Protein AF-0000000084681729 (afdb_homodimer)

Nearest PDB structures (foldseek):
  6ox7-assembly1_C  TM=4.481E-01  e=5.017E+00  Homo sapiens
  6ox7-assembly1_C  TM=4.481E-01  e=5.816E+00  Homo sapiens

Radius of gyration: 36.48 Å; Cα contacts (8 Å, |Δi|>4): 256; chains: 2; bounding box: 105×82×133 Å

pLDDT: mean 80.28, std 28.12, range [26.0, 98.88]

Sequence (266 aa):
MNARRGTRTLLAGFAAAAVLAGTTAAAAADTTPAPGPTGDGAKGLCKRVPKLDRRIGRALKRLDAGAGRRGSVARLQRRVDNAKQAGHTEIATFLKDRLDFRKSLVTNLKQRQKDLNDVRTWCRDNGAGKAAGMNARRGTRTLLAGFAAAAVLAGTTAAAAADTTPAPGPTGDGAKGLCKRVPKLDRRIGRALKRLDAGAGRRGSVARLQRRVDNAKQAGHTEIATFLKDRLDFRKSLVTNLKQRQKDLNDVRTWCRDNGAGKAAG

Foldseek 3Di:
DDPPPPPPPPPDDPPPPPPPPPPVPVCPVVPVPPDDDPDPCQLVLLVCLVVLLVVLVVLLCQQPDDLVGPNHLNVLVVVLVVCVVVVVVVSNVVSVVVSVVSVVVNVVSVVVNVVSVVSNVVCVVCVSPPPPD/DCPPPPDPPPPPPPPPPPPPPPPVPVCPVPPVPPDDDPDPCQLVLLVCLVVLLVVLVVLLCQQPDDLPGPNHLNVLVVVLVVCVVVVVVVSNVVSVVVSVVSVVVNVVSVVVNVVSVVSNVVCVVCVSPPPPD

Organism: Streptomyces collinus (strain DSM 40733 / Tue 365) (NCBI:txid1214242)

Structure (mmCIF, N/CA/C/O backbone):
data_AF-0000000084681729-model_v1
#
loop_
_entity.id
_entity.type
_entity.pdbx_description
1 polymer 'Secreted protein'
#
loop_
_atom_site.group_PDB
_atom_site.id
_atom_site.type_symbol
_atom_site.label_atom_id
_atom_site.label_alt_id
_atom_site.label_comp_id
_atom_site.label_asym_id
_atom_site.label_entity_id
_atom_site.label_seq_id
_atom_site.pdbx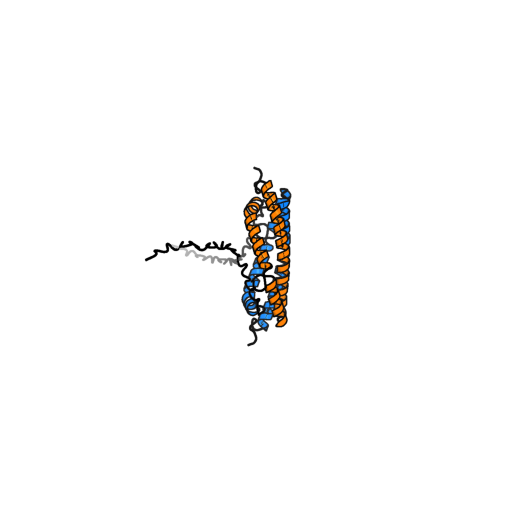_PDB_ins_code
_atom_site.Cartn_x
_atom_site.Cartn_y
_atom_site.Cartn_z
_atom_site.occupancy
_atom_site.B_iso_or_equiv
_atom_site.auth_seq_id
_atom_site.auth_comp_id
_atom_site.auth_asym_id
_atom_site.auth_atom_id
_atom_site.pdbx_PDB_model_num
ATOM 1 N N . MET A 1 1 ? 16.516 -51.75 86.812 1 26.86 1 MET A N 1
ATOM 2 C CA . MET A 1 1 ? 15.977 -51.5 85.5 1 26.86 1 MET A CA 1
ATOM 3 C C . MET A 1 1 ? 16.219 -50.031 85.062 1 26.86 1 MET A C 1
ATOM 5 O O . MET A 1 1 ? 15.664 -49.125 85.688 1 26.86 1 MET A O 1
ATOM 9 N N . ASN A 1 2 ? 17.484 -49.719 84.562 1 27.44 2 ASN A N 1
ATOM 10 C CA . ASN A 1 2 ? 18.266 -48.531 84.188 1 27.44 2 ASN A CA 1
ATOM 11 C C . ASN A 1 2 ? 17.625 -47.812 83 1 27.44 2 ASN A C 1
ATOM 13 O O . ASN A 1 2 ? 17.453 -48.406 81.938 1 27.44 2 ASN A O 1
ATOM 17 N N . ALA A 1 3 ? 16.656 -46.875 83.188 1 33.31 3 ALA A N 1
ATOM 18 C CA . ALA A 1 3 ? 15.945 -45.875 82.375 1 33.31 3 ALA A CA 1
ATOM 19 C C . ALA A 1 3 ? 16.922 -45 81.625 1 33.31 3 ALA A C 1
ATOM 21 O O . ALA A 1 3 ? 17.531 -44.094 82.188 1 33.31 3 ALA A O 1
ATOM 22 N N . ARG A 1 4 ? 17.797 -45.594 80.688 1 28.67 4 ARG A N 1
ATOM 23 C CA . ARG A 1 4 ? 18.75 -44.781 79.938 1 28.67 4 ARG A CA 1
ATOM 24 C C . ARG A 1 4 ? 18.031 -43.719 79.125 1 28.67 4 ARG A C 1
ATOM 26 O O . ARG A 1 4 ? 17.109 -44.031 78.375 1 28.67 4 ARG A O 1
ATOM 33 N N . ARG A 1 5 ? 17.797 -42.531 79.688 1 32.88 5 ARG A N 1
ATOM 34 C CA . ARG A 1 5 ? 17.281 -41.281 79.125 1 32.88 5 ARG A CA 1
ATOM 35 C C . ARG A 1 5 ? 17.984 -40.906 77.812 1 32.88 5 ARG A C 1
ATOM 37 O O . ARG A 1 5 ? 19.156 -40.531 77.812 1 32.88 5 ARG A O 1
ATOM 44 N N . GLY A 1 6 ? 18.047 -41.812 76.75 1 28.47 6 GLY A N 1
ATOM 45 C CA . GLY A 1 6 ? 18.812 -41.5 75.562 1 28.47 6 GLY A CA 1
ATOM 46 C C . GLY A 1 6 ? 18.438 -40.156 74.938 1 28.47 6 GLY A C 1
ATOM 47 O O . GLY A 1 6 ? 17.312 -39.688 75.062 1 28.47 6 GLY A O 1
ATOM 48 N N . THR A 1 7 ? 19.375 -39.125 74.938 1 36.72 7 THR A N 1
ATOM 49 C CA . THR A 1 7 ? 19.516 -37.781 74.375 1 36.72 7 THR A CA 1
ATOM 50 C C . THR A 1 7 ? 19.094 -37.781 72.938 1 36.72 7 THR A C 1
ATOM 52 O O . THR A 1 7 ? 19.688 -38.469 72.062 1 36.72 7 THR A O 1
ATOM 55 N N . ARG A 1 8 ? 17.719 -37.75 72.625 1 35.09 8 ARG A N 1
ATOM 56 C CA . ARG A 1 8 ? 17.109 -37.594 71.312 1 35.09 8 ARG A CA 1
ATOM 57 C C . ARG A 1 8 ? 17.688 -36.406 70.562 1 35.09 8 ARG A C 1
ATOM 59 O O . ARG A 1 8 ? 17.547 -35.25 71.062 1 35.09 8 ARG A O 1
ATOM 66 N N . THR A 1 9 ? 18.969 -36.438 70.125 1 33.59 9 THR A N 1
ATOM 67 C CA . THR A 1 9 ? 19.547 -35.406 69.25 1 33.59 9 THR A CA 1
ATOM 68 C C . THR A 1 9 ? 18.625 -35.094 68.062 1 33.59 9 THR A C 1
ATOM 70 O O . THR A 1 9 ? 18.25 -36 67.375 1 33.59 9 THR A O 1
ATOM 73 N N . LEU A 1 10 ? 17.656 -34.156 68.312 1 32.97 10 LEU A N 1
ATOM 74 C CA . LEU A 1 10 ? 16.781 -33.531 67.312 1 32.97 10 LEU A CA 1
ATOM 75 C C . LEU A 1 10 ? 17.578 -33.031 66.125 1 32.97 10 LEU A C 1
ATOM 77 O O . LEU A 1 10 ? 18.422 -32.156 66.25 1 32.97 10 LEU A O 1
ATOM 81 N N . LEU A 1 11 ? 17.953 -33.969 65.25 1 30.86 11 LEU A N 1
ATOM 82 C CA . LEU A 1 11 ? 18.656 -33.656 64 1 30.86 11 LEU A CA 1
ATOM 83 C C . LEU A 1 11 ? 17.781 -32.812 63.062 1 30.86 11 LEU A C 1
ATOM 85 O O . LEU A 1 11 ? 18.266 -32.281 62.062 1 30.86 11 LEU A O 1
ATOM 89 N N . ALA A 1 12 ? 16.578 -32.344 63.375 1 31.72 12 ALA A N 1
ATOM 90 C CA . ALA A 1 12 ? 15.758 -32.188 62.188 1 31.72 12 ALA A CA 1
ATOM 91 C C . ALA A 1 12 ? 16.469 -31.297 61.156 1 31.72 12 ALA A C 1
ATOM 93 O O . ALA A 1 12 ? 17.328 -30.484 61.5 1 31.72 12 ALA A O 1
ATOM 94 N N . GLY A 1 13 ? 16.156 -31.578 59.844 1 28.53 13 GLY A N 1
ATOM 95 C CA . GLY A 1 13 ? 16.359 -31.5 58.406 1 28.53 13 GLY A CA 1
ATOM 96 C C . GLY A 1 13 ? 16.172 -30.094 57.844 1 28.53 13 GLY A C 1
ATOM 97 O O . GLY A 1 13 ? 15.18 -29.438 58.156 1 28.53 13 GLY A O 1
ATOM 98 N N . PHE A 1 14 ? 17.312 -29.328 57.719 1 32.94 14 PHE A N 1
ATOM 99 C CA . PHE A 1 14 ? 17.406 -28.047 57.031 1 32.94 14 PHE A CA 1
ATOM 100 C C . PHE A 1 14 ? 16.656 -28.094 55.719 1 32.94 14 PHE A C 1
ATOM 102 O O . PHE A 1 14 ? 16.953 -28.938 54.844 1 32.94 14 PHE A O 1
ATOM 109 N N . ALA A 1 15 ? 15.297 -27.922 55.719 1 30.42 15 ALA A N 1
ATOM 110 C CA . ALA A 1 15 ? 14.5 -27.781 54.531 1 30.42 15 ALA A CA 1
ATOM 111 C C . ALA A 1 15 ? 15.078 -26.688 53.625 1 30.42 15 ALA A C 1
ATOM 113 O O . ALA A 1 15 ? 15.289 -25.562 54.031 1 30.42 15 ALA A O 1
ATOM 114 N N . ALA A 1 16 ? 16.125 -27.062 52.844 1 30.88 16 ALA A N 1
ATOM 115 C CA . ALA A 1 16 ? 16.609 -26.219 51.75 1 30.88 16 ALA A CA 1
ATOM 116 C C . ALA A 1 16 ? 15.453 -25.625 50.938 1 30.88 16 ALA A C 1
ATOM 118 O O . ALA A 1 16 ? 14.586 -26.344 50.469 1 30.88 16 ALA A O 1
ATOM 119 N N . ALA A 1 17 ? 14.875 -24.5 51.438 1 31.53 17 ALA A N 1
ATOM 120 C CA . ALA A 1 17 ? 13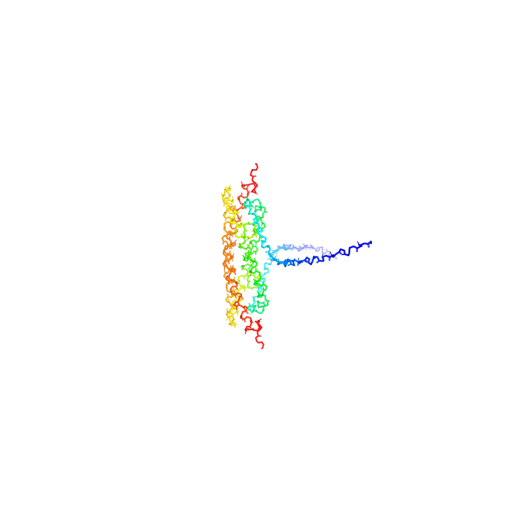.969 -23.703 50.594 1 31.53 17 ALA A CA 1
ATOM 121 C C . ALA A 1 17 ? 14.57 -23.469 49.219 1 31.53 17 ALA A C 1
ATOM 123 O O . ALA A 1 17 ? 15.641 -22.844 49.094 1 31.53 17 ALA A O 1
ATOM 124 N N . ALA A 1 18 ? 14.523 -24.531 48.344 1 30.64 18 ALA A N 1
ATOM 125 C CA . ALA A 1 18 ? 14.805 -24.297 46.938 1 30.64 18 ALA A CA 1
ATOM 126 C C . ALA A 1 18 ? 14.055 -23.062 46.406 1 30.64 18 ALA A C 1
ATOM 128 O O . ALA A 1 18 ? 12.836 -22.969 46.562 1 30.64 18 ALA A O 1
ATOM 129 N N . VAL A 1 19 ? 14.625 -21.875 46.656 1 31.08 19 VAL A N 1
ATOM 130 C CA . VAL A 1 19 ? 14.188 -20.703 45.906 1 31.08 19 VAL A CA 1
ATOM 131 C C . VAL A 1 19 ? 13.969 -21.078 44.438 1 31.08 19 VAL A C 1
ATOM 133 O O . VAL A 1 19 ? 14.906 -21.469 43.75 1 31.08 19 VAL A O 1
ATOM 136 N N . LEU A 1 20 ? 12.773 -21.688 44.125 1 29.3 20 LEU A N 1
ATOM 137 C CA . LEU A 1 20 ? 12.359 -21.75 42.719 1 29.3 20 LEU A CA 1
ATOM 138 C C . LEU A 1 20 ? 12.469 -20.375 42.062 1 29.3 20 LEU A C 1
ATOM 140 O O . LEU A 1 20 ? 11.766 -19.438 42.438 1 29.3 20 LEU A O 1
ATOM 144 N N . ALA A 1 21 ? 13.766 -19.828 41.906 1 30.7 21 ALA A N 1
ATOM 145 C CA . ALA A 1 21 ? 13.883 -18.797 40.906 1 30.7 21 ALA A CA 1
ATOM 146 C C . ALA A 1 21 ? 13.008 -19.109 39.688 1 30.7 21 ALA A C 1
ATOM 148 O O . ALA A 1 21 ? 13.125 -20.172 39.094 1 30.7 21 ALA A O 1
ATOM 149 N N . GLY A 1 22 ? 11.734 -18.812 39.844 1 30.86 22 GLY A N 1
ATOM 150 C CA . GLY A 1 22 ? 10.852 -18.781 38.688 1 30.86 22 GLY A CA 1
ATOM 151 C C . GLY A 1 22 ? 11.484 -18.125 37.469 1 30.86 22 GLY A C 1
ATOM 152 O O . GLY A 1 22 ? 11.656 -16.891 37.438 1 30.86 22 GLY A O 1
ATOM 153 N N . THR A 1 23 ? 12.688 -18.641 37.031 1 31.69 23 THR A N 1
ATOM 154 C CA . THR A 1 23 ? 13.086 -18.203 35.688 1 31.69 23 THR A CA 1
ATOM 155 C C . THR A 1 23 ? 11.898 -18.25 34.719 1 31.69 23 THR A C 1
ATOM 157 O O . THR A 1 23 ? 11.281 -19.312 34.531 1 31.69 23 THR A O 1
ATOM 160 N N . THR A 1 24 ? 10.922 -17.406 34.906 1 31.52 24 THR A N 1
ATOM 161 C CA . THR A 1 24 ? 10.039 -17.234 33.75 1 31.52 24 THR A CA 1
ATOM 162 C C . THR A 1 24 ? 10.852 -17.094 32.469 1 31.52 24 THR A C 1
ATOM 164 O O . THR A 1 24 ? 11.516 -16.078 32.25 1 31.52 24 THR A O 1
ATOM 167 N N . ALA A 1 25 ? 11.789 -18.031 32.156 1 31.52 25 ALA A N 1
ATOM 168 C CA . ALA A 1 25 ? 12.172 -18.047 30.734 1 31.52 25 ALA A CA 1
ATOM 169 C C . ALA A 1 25 ? 10.969 -17.766 29.844 1 31.52 25 ALA A C 1
ATOM 171 O O . ALA A 1 25 ? 9.992 -18.516 29.859 1 31.52 25 ALA A O 1
ATOM 172 N N . ALA A 1 26 ? 10.5 -16.625 29.656 1 30.56 26 ALA A N 1
ATOM 173 C CA . ALA A 1 26 ? 9.68 -16.406 28.469 1 30.56 26 ALA A CA 1
ATOM 174 C C . ALA A 1 26 ? 10.141 -17.281 27.312 1 30.56 26 ALA A C 1
ATOM 176 O O . ALA A 1 26 ? 11.312 -17.234 26.922 1 30.56 26 ALA A O 1
ATOM 177 N N . ALA A 1 27 ? 9.844 -18.562 27.188 1 30.2 27 ALA A N 1
ATOM 178 C CA . ALA A 1 27 ? 10.039 -19.391 26 1 30.2 27 ALA A CA 1
ATOM 179 C C . ALA A 1 27 ? 9.984 -18.531 24.734 1 30.2 27 ALA A C 1
ATOM 181 O O . ALA A 1 27 ? 8.953 -17.922 24.438 1 30.2 27 ALA A O 1
ATOM 182 N N . ALA A 1 28 ? 10.883 -17.688 24.531 1 35.62 28 ALA A N 1
ATOM 183 C CA . ALA A 1 28 ? 11.039 -17.406 23.094 1 35.62 28 ALA A CA 1
ATOM 184 C C . ALA A 1 28 ? 10.703 -18.641 22.266 1 35.62 28 ALA A C 1
ATOM 186 O O . ALA A 1 28 ? 11.391 -19.672 22.344 1 35.62 28 ALA A O 1
ATOM 187 N N . ALA A 1 29 ? 9.562 -19.266 22.391 1 34.19 29 ALA A N 1
ATOM 188 C CA . ALA A 1 29 ? 9.164 -20.438 21.625 1 34.19 29 ALA A CA 1
ATOM 189 C C . ALA A 1 29 ? 9.93 -20.531 20.297 1 34.19 29 ALA A C 1
ATOM 191 O O . ALA A 1 29 ? 9.977 -19.562 19.547 1 34.19 29 ALA A O 1
ATOM 192 N N . ASP A 1 30 ? 11.102 -21.047 20.156 1 38.84 30 ASP A N 1
ATOM 193 C CA . ASP A 1 30 ? 11.766 -21.5 18.938 1 38.84 30 ASP A CA 1
ATOM 194 C C . ASP A 1 30 ? 10.742 -21.922 17.891 1 38.84 30 ASP A C 1
ATOM 196 O O . ASP A 1 30 ? 10.391 -23.094 17.797 1 38.84 30 ASP A O 1
ATOM 200 N N . THR A 1 31 ? 9.609 -21.25 17.828 1 48.03 31 THR A N 1
ATOM 201 C CA . THR A 1 31 ? 8.594 -21.703 16.875 1 48.03 31 THR A CA 1
ATOM 202 C C . THR A 1 31 ? 9.219 -22 15.516 1 48.03 31 THR A C 1
ATOM 204 O O . THR A 1 31 ? 10.008 -21.203 15 1 48.03 31 THR A O 1
ATOM 207 N N . THR A 1 32 ? 9.602 -23.188 15.32 1 51.88 32 THR A N 1
ATOM 208 C CA . THR A 1 32 ? 9.977 -23.609 13.977 1 51.88 32 THR A CA 1
ATOM 209 C C . THR A 1 32 ? 9.312 -22.734 12.922 1 51.88 32 THR A C 1
ATOM 211 O O . THR A 1 32 ? 8.094 -22.594 12.914 1 51.88 32 THR A O 1
ATOM 214 N N . PRO A 1 33 ? 10.211 -21.938 12.422 1 69.19 33 PRO A N 1
ATOM 215 C CA . PRO A 1 33 ? 9.602 -21.078 11.406 1 69.19 33 PRO A CA 1
ATOM 216 C C . PRO A 1 33 ? 8.672 -21.859 10.469 1 69.19 33 PRO A C 1
ATOM 218 O O . PRO A 1 33 ? 8.953 -23 10.125 1 69.19 33 PRO A O 1
ATOM 221 N N . ALA A 1 34 ? 7.469 -21.484 10.43 1 75.75 34 ALA A N 1
ATOM 222 C CA . ALA A 1 34 ? 6.496 -22.078 9.523 1 75.75 34 ALA A CA 1
ATOM 223 C C . ALA A 1 34 ? 7.09 -22.266 8.125 1 75.75 34 ALA A C 1
ATOM 225 O O . ALA A 1 34 ? 7.852 -21.406 7.656 1 75.75 34 ALA A O 1
ATOM 226 N N . PRO A 1 35 ? 6.867 -23.406 7.699 1 88.12 35 PRO A N 1
ATOM 227 C CA . PRO A 1 35 ? 7.434 -23.688 6.379 1 88.12 35 PRO A CA 1
ATOM 228 C C . PRO A 1 35 ? 6.922 -22.734 5.301 1 88.12 35 PRO A C 1
ATOM 230 O O . PRO A 1 35 ? 5.844 -22.156 5.445 1 88.12 35 PRO A O 1
ATOM 233 N N . GLY A 1 36 ? 7.754 -22.484 4.285 1 90 36 GLY A N 1
ATOM 234 C CA . GLY A 1 36 ? 7.395 -21.672 3.143 1 90 36 GLY A CA 1
ATOM 235 C C . GLY A 1 36 ? 6.488 -22.375 2.152 1 90 36 GLY A C 1
ATOM 236 O O . GLY A 1 36 ? 6.18 -23.562 2.326 1 90 36 GLY A O 1
ATOM 237 N N . PRO A 1 37 ? 6.031 -21.672 1.165 1 94.62 37 PRO A N 1
ATOM 238 C CA . PRO A 1 37 ? 5.156 -22.266 0.15 1 94.62 37 PRO A CA 1
ATOM 239 C C 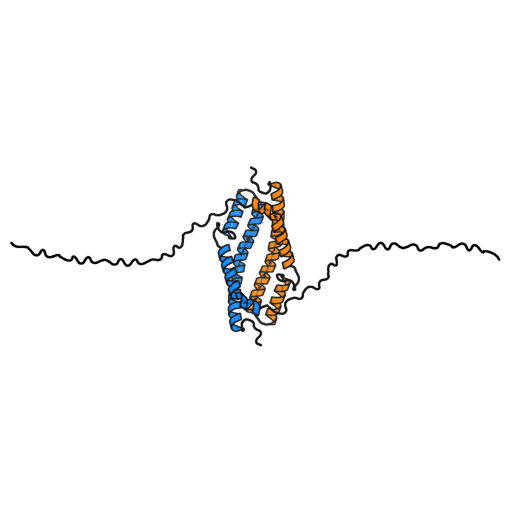. PRO A 1 37 ? 5.859 -23.312 -0.694 1 94.62 37 PRO A C 1
ATOM 241 O O . PRO A 1 37 ? 7.055 -23.203 -0.969 1 94.62 37 PRO A O 1
ATOM 244 N N . THR A 1 38 ? 5.059 -24.266 -1.102 1 93.75 38 THR A N 1
ATOM 245 C CA . THR A 1 38 ? 5.609 -25.344 -1.919 1 93.75 38 THR A CA 1
ATOM 246 C C . THR A 1 38 ? 5.434 -25.047 -3.404 1 93.75 38 THR A C 1
ATOM 248 O O . THR A 1 38 ? 6.156 -25.578 -4.242 1 93.75 38 THR A O 1
ATOM 251 N N . GLY A 1 39 ? 4.52 -24.219 -3.775 1 95.5 39 GLY A N 1
ATOM 252 C CA . GLY A 1 39 ? 4.277 -23.828 -5.156 1 95.5 39 GLY A CA 1
ATOM 253 C C . GLY A 1 39 ? 4.371 -22.344 -5.379 1 95.5 39 GLY A C 1
ATOM 254 O O . GLY A 1 39 ? 4.707 -21.594 -4.461 1 95.5 39 GLY A O 1
ATOM 255 N N . ASP A 1 40 ? 4.062 -21.938 -6.543 1 97.19 40 ASP A N 1
ATOM 256 C CA . ASP A 1 40 ? 4.18 -20.531 -6.891 1 97.19 40 ASP A CA 1
ATOM 257 C C . ASP A 1 40 ? 2.844 -19.812 -6.715 1 97.19 40 ASP A C 1
ATOM 259 O O . ASP A 1 40 ? 2.777 -18.578 -6.816 1 97.19 40 ASP A O 1
ATOM 263 N N . GLY A 1 41 ? 1.832 -20.625 -6.445 1 96.69 41 GLY A N 1
ATOM 264 C CA . GLY A 1 41 ? 0.518 -20.031 -6.242 1 96.69 41 GLY A CA 1
ATOM 265 C C . GLY A 1 41 ? -0.199 -19.719 -7.539 1 96.69 41 GLY A C 1
ATOM 266 O O . GLY A 1 41 ? -1.142 -18.922 -7.551 1 96.69 41 GLY A O 1
ATOM 267 N N . ALA A 1 42 ? 0.222 -20.312 -8.648 1 97.31 42 ALA A N 1
ATOM 268 C CA . ALA A 1 42 ? -0.311 -19.984 -9.969 1 97.31 42 ALA A CA 1
ATOM 269 C C . ALA A 1 42 ? -1.813 -20.234 -10.031 1 97.31 42 ALA A C 1
ATOM 271 O O . ALA A 1 42 ? -2.564 -19.438 -10.586 1 97.31 42 ALA A O 1
ATOM 272 N N . LYS A 1 43 ? -2.229 -21.344 -9.492 1 96.44 43 LYS A N 1
ATOM 273 C CA . LYS A 1 43 ? -3.654 -21.672 -9.531 1 96.44 43 LYS A CA 1
ATOM 274 C C . LYS A 1 43 ? -4.48 -20.578 -8.867 1 96.44 43 LYS A C 1
ATOM 276 O O . LYS A 1 43 ? -5.469 -20.109 -9.43 1 96.44 43 LYS A O 1
ATOM 281 N N . GLY A 1 44 ? -4.062 -20.234 -7.672 1 96.69 44 GLY A N 1
ATOM 282 C CA . GLY A 1 44 ? -4.734 -19.172 -6.965 1 96.69 44 GLY A CA 1
ATOM 283 C C . GLY A 1 44 ? -4.66 -17.828 -7.691 1 96.69 44 GLY A C 1
ATOM 284 O O . GLY A 1 44 ? -5.641 -17.094 -7.734 1 96.69 44 GLY A O 1
ATOM 285 N N . LEU A 1 45 ? -3.443 -17.5 -8.211 1 97.81 45 LEU A N 1
ATOM 286 C CA . LEU A 1 45 ? -3.25 -16.266 -8.945 1 97.81 45 LEU A CA 1
ATOM 287 C C . LEU A 1 45 ? -4.188 -16.188 -10.148 1 97.81 45 LEU A C 1
ATOM 289 O O . LEU A 1 45 ? -4.832 -15.164 -10.375 1 97.81 45 LEU A O 1
ATOM 293 N N . CYS A 1 46 ? -4.293 -17.266 -10.93 1 98.31 46 CYS A N 1
ATOM 294 C CA . CYS A 1 46 ? -5.172 -17.281 -12.094 1 98.31 46 CYS A CA 1
ATOM 295 C C . CYS A 1 46 ? -6.613 -17 -11.695 1 98.31 46 CYS A C 1
ATOM 297 O O . CYS A 1 46 ? -7.328 -16.281 -12.391 1 98.31 46 CYS A O 1
ATOM 299 N N . LYS A 1 47 ? -7.062 -17.531 -10.594 1 97.56 47 LYS A N 1
ATOM 300 C CA . LYS A 1 47 ? -8.422 -17.312 -10.109 1 97.56 47 LYS A CA 1
ATOM 301 C C . LYS A 1 47 ? -8.648 -15.844 -9.766 1 97.56 47 LYS A C 1
ATOM 303 O O . LYS A 1 47 ? -9.758 -15.336 -9.898 1 97.56 47 LYS A O 1
ATOM 308 N N . ARG A 1 48 ? -7.613 -15.117 -9.391 1 98.12 48 ARG A N 1
ATOM 309 C CA . ARG A 1 48 ? -7.754 -13.781 -8.82 1 98.12 48 ARG A CA 1
ATOM 310 C C . ARG A 1 48 ? -7.473 -12.703 -9.875 1 98.12 48 ARG A C 1
ATOM 312 O O . ARG A 1 48 ? -7.672 -11.516 -9.617 1 98.12 48 ARG A O 1
ATOM 319 N N . VAL A 1 49 ? -6.984 -13.07 -10.977 1 98.25 49 VAL A N 1
ATOM 320 C CA . VAL A 1 49 ? -6.488 -12.125 -11.969 1 98.25 49 VAL A CA 1
ATOM 321 C C . VAL A 1 49 ? -7.535 -11.039 -12.219 1 98.25 49 VAL A C 1
ATOM 323 O O . VAL A 1 49 ? -7.23 -9.844 -12.156 1 98.25 49 VAL A O 1
ATOM 326 N N . PRO A 1 50 ? -8.859 -11.43 -12.508 1 97.62 50 PRO A N 1
ATOM 327 C CA . PRO A 1 50 ? -9.82 -10.359 -12.773 1 97.62 50 PRO A CA 1
ATOM 328 C C . PRO A 1 50 ? -10.008 -9.422 -11.586 1 97.62 50 PRO A C 1
ATOM 330 O O . PRO A 1 50 ? -10.102 -8.203 -11.758 1 97.62 50 PRO A O 1
ATOM 333 N N . LYS A 1 51 ? -10.016 -9.938 -10.461 1 98.56 51 LYS A N 1
ATOM 334 C CA . LYS A 1 51 ? -10.18 -9.117 -9.266 1 98.56 51 LYS A CA 1
ATOM 335 C C . LYS A 1 51 ? -8.969 -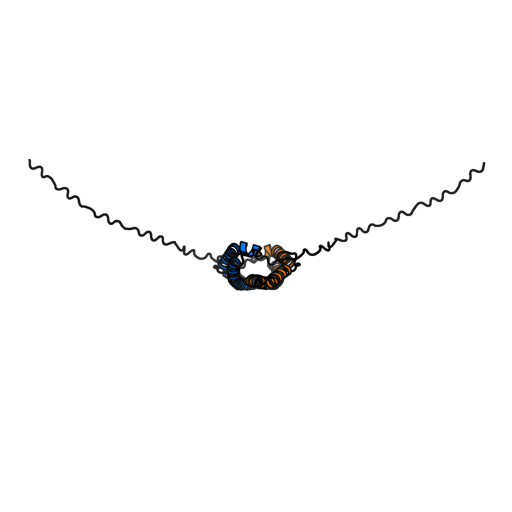8.211 -9.047 1 98.56 51 LYS A C 1
ATOM 337 O O . LYS A 1 51 ? -9.117 -7.039 -8.695 1 98.56 51 LYS A O 1
ATOM 342 N N . LEU A 1 52 ? -7.762 -8.758 -9.242 1 98.62 52 LEU A N 1
ATOM 343 C CA . LEU A 1 52 ? -6.539 -7.984 -9.078 1 98.62 52 LEU A CA 1
ATOM 344 C C . LEU A 1 52 ? -6.473 -6.848 -10.086 1 98.62 52 LEU A C 1
ATOM 346 O O . LEU A 1 52 ? -6.062 -5.734 -9.75 1 98.62 52 LEU A O 1
ATOM 350 N N . ASP A 1 53 ? -6.867 -7.137 -11.273 1 98.31 53 ASP A N 1
ATOM 351 C CA . ASP A 1 53 ? -6.863 -6.121 -12.32 1 98.31 53 ASP A CA 1
ATOM 352 C C . ASP A 1 53 ? -7.785 -4.957 -11.961 1 98.31 53 ASP A C 1
ATOM 354 O O . ASP A 1 53 ? -7.41 -3.793 -12.102 1 98.31 53 ASP A O 1
ATOM 358 N N . ARG A 1 54 ? -8.938 -5.266 -11.5 1 98.56 54 ARG A N 1
ATOM 359 C CA . ARG A 1 54 ? -9.891 -4.234 -11.094 1 98.56 54 ARG A CA 1
ATOM 360 C C . ARG A 1 54 ? -9.336 -3.406 -9.938 1 98.56 54 ARG A C 1
ATOM 362 O O . ARG A 1 54 ? -9.492 -2.184 -9.914 1 98.56 54 ARG A O 1
ATOM 369 N N . ARG A 1 55 ? -8.664 -4.062 -9.047 1 98.75 55 ARG A N 1
ATOM 370 C CA . ARG A 1 55 ? -8.094 -3.354 -7.906 1 98.75 55 ARG A CA 1
ATOM 371 C C . ARG A 1 55 ? -7.008 -2.381 -8.359 1 98.75 55 ARG A C 1
ATOM 373 O O . ARG A 1 55 ? -6.965 -1.237 -7.898 1 98.75 55 ARG A O 1
ATOM 380 N N . ILE A 1 56 ? -6.18 -2.859 -9.25 1 98.75 56 ILE A N 1
ATOM 381 C CA . ILE A 1 56 ? -5.102 -2.016 -9.75 1 98.75 56 ILE A CA 1
ATOM 382 C C . ILE A 1 56 ? -5.684 -0.821 -10.5 1 98.75 56 ILE A C 1
ATOM 384 O O . ILE A 1 56 ? -5.242 0.314 -10.312 1 98.75 56 ILE A O 1
ATOM 388 N N . GLY A 1 57 ? -6.699 -1.103 -11.336 1 98.56 57 GLY A N 1
ATOM 389 C CA . GLY A 1 57 ? -7.348 -0.021 -12.055 1 98.56 57 GLY A CA 1
ATOM 390 C C . GLY A 1 57 ? -7.949 1.03 -11.141 1 98.56 57 GLY A C 1
ATOM 391 O O . GLY A 1 57 ? -7.789 2.23 -11.375 1 98.56 57 GLY A O 1
ATOM 392 N N . ARG A 1 58 ? -8.617 0.623 -10.125 1 98.62 58 ARG A N 1
ATOM 393 C CA . ARG A 1 58 ? -9.211 1.556 -9.172 1 98.62 58 ARG A CA 1
ATOM 394 C C . ARG A 1 58 ? -8.133 2.379 -8.469 1 98.62 58 ARG A C 1
ATOM 396 O O . ARG A 1 58 ? -8.297 3.584 -8.266 1 98.62 58 ARG A O 1
ATOM 403 N N . ALA A 1 59 ? -7.066 1.69 -8.117 1 98.75 59 ALA A N 1
ATOM 404 C CA . ALA A 1 59 ? -5.977 2.391 -7.438 1 98.75 59 ALA A CA 1
ATOM 405 C C . ALA A 1 59 ? -5.359 3.447 -8.352 1 98.75 59 ALA A C 1
ATOM 407 O O . ALA A 1 59 ? -5.094 4.57 -7.914 1 98.75 59 ALA A O 1
ATOM 408 N N . LEU A 1 60 ? -5.16 3.1 -9.562 1 98.88 60 LEU A N 1
ATOM 409 C CA . LEU A 1 60 ? -4.562 4.039 -10.508 1 98.88 60 LEU A CA 1
ATOM 410 C C . LEU A 1 60 ? -5.484 5.23 -10.75 1 98.88 60 LEU A C 1
ATOM 412 O O . LEU A 1 60 ? -5.023 6.367 -10.836 1 98.88 60 LEU A O 1
ATOM 416 N N . LYS A 1 61 ? -6.762 4.969 -10.836 1 98.5 61 LYS A N 1
ATOM 417 C CA . LYS A 1 61 ? -7.723 6.055 -10.992 1 98.5 61 LYS A CA 1
ATOM 418 C C . LYS A 1 61 ? -7.691 7 -9.797 1 98.5 61 LYS A C 1
ATOM 420 O O . LYS A 1 61 ? -7.75 8.219 -9.961 1 98.5 61 LYS A O 1
ATOM 425 N N . ARG A 1 62 ? -7.582 6.418 -8.617 1 98.62 62 ARG A N 1
ATOM 426 C CA . ARG A 1 62 ? -7.508 7.23 -7.41 1 98.62 62 ARG A CA 1
ATOM 427 C C . ARG A 1 62 ? -6.242 8.086 -7.402 1 98.62 62 ARG A C 1
ATOM 429 O O . ARG A 1 62 ? -6.301 9.289 -7.141 1 98.62 62 ARG A O 1
ATOM 436 N N . LEU A 1 63 ? -5.113 7.469 -7.684 1 98.81 63 LEU A N 1
ATOM 437 C CA . LEU A 1 63 ? -3.828 8.156 -7.629 1 98.81 63 LEU A CA 1
ATOM 438 C C . LEU A 1 63 ? -3.783 9.305 -8.633 1 98.81 63 LEU A C 1
ATOM 440 O O . LEU A 1 63 ? -3.15 10.328 -8.375 1 98.81 63 LEU A O 1
ATOM 444 N N . ASP A 1 64 ? -4.551 9.219 -9.664 1 98.19 64 ASP A N 1
ATOM 445 C CA . ASP A 1 64 ? -4.473 10.172 -10.773 1 98.19 64 ASP A CA 1
ATOM 446 C C . ASP A 1 64 ? -5.562 11.234 -10.656 1 98.19 64 ASP A C 1
ATOM 448 O O . ASP A 1 64 ? -5.641 12.141 -11.484 1 98.19 64 ASP A O 1
ATOM 452 N N . ALA A 1 65 ? -6.383 11.156 -9.68 1 98 65 ALA A N 1
ATOM 453 C CA . ALA A 1 65 ? -7.504 12.078 -9.539 1 98 65 ALA A CA 1
ATOM 454 C C . ALA A 1 65 ? -7.02 13.469 -9.133 1 98 65 ALA A C 1
ATOM 456 O O . ALA A 1 65 ? -5.82 13.688 -8.938 1 98 65 ALA A O 1
ATOM 457 N N . GLY A 1 66 ? -7.949 14.359 -9.109 1 96.69 66 GLY A N 1
ATOM 458 C CA . GLY A 1 66 ? -7.625 15.734 -8.766 1 96.69 66 GLY A CA 1
ATOM 459 C C . GLY A 1 66 ? -7.422 15.945 -7.277 1 96.69 66 GLY A C 1
ATOM 460 O O . GLY A 1 66 ? -7.543 15.008 -6.492 1 96.69 66 GLY A O 1
ATOM 461 N N . ALA A 1 67 ? -7.094 17.141 -6.887 1 96.94 67 ALA A N 1
ATOM 462 C CA . ALA A 1 67 ? -6.691 17.484 -5.527 1 96.94 67 ALA A CA 1
ATOM 463 C C . ALA A 1 67 ? -7.84 17.281 -4.543 1 96.94 67 ALA A C 1
ATOM 465 O O . ALA A 1 67 ? -7.625 17.219 -3.33 1 96.94 67 ALA A O 1
ATOM 466 N N . GLY A 1 68 ? -9 17.234 -5.07 1 96.38 68 GLY A N 1
ATOM 467 C CA . GLY A 1 68 ? -10.148 17.047 -4.203 1 96.38 68 GLY A CA 1
ATOM 468 C C . GLY A 1 68 ? -10.328 15.602 -3.777 1 96.38 68 GLY A C 1
ATOM 469 O O . GLY A 1 68 ? -11.102 15.312 -2.859 1 96.38 68 GLY A O 1
ATOM 470 N N . ARG A 1 69 ? -9.578 14.766 -4.434 1 96.75 69 ARG A N 1
ATOM 471 C CA . ARG A 1 69 ? -9.742 13.344 -4.145 1 96.75 69 ARG A CA 1
ATOM 472 C C . ARG A 1 69 ? -8.711 12.875 -3.123 1 96.75 69 ARG A C 1
ATOM 474 O O . ARG A 1 69 ? -7.504 12.938 -3.375 1 96.75 69 ARG A O 1
ATOM 481 N N . ARG A 1 70 ? -9.25 12.258 -2.002 1 96.06 70 ARG A N 1
ATOM 482 C CA . ARG A 1 70 ? -8.336 11.672 -1.025 1 96.06 70 ARG A CA 1
ATOM 483 C C . ARG A 1 70 ? -7.555 10.516 -1.637 1 96.06 70 ARG A C 1
ATOM 485 O O . ARG A 1 70 ? -8.117 9.688 -2.355 1 96.06 70 ARG A O 1
ATOM 492 N N . GLY A 1 71 ? -6.297 10.547 -1.365 1 97.69 71 GLY A N 1
ATOM 493 C CA . GLY A 1 71 ? -5.438 9.492 -1.871 1 97.69 71 GLY A CA 1
ATOM 494 C C . GLY A 1 71 ? -4.777 9.836 -3.191 1 97.69 71 GLY A C 1
ATOM 495 O O . GLY A 1 71 ? -3.895 9.117 -3.662 1 97.69 71 GLY A O 1
ATOM 496 N N . SER A 1 72 ? -5.117 10.945 -3.822 1 98.56 72 SER A N 1
ATOM 497 C CA . SER A 1 72 ? -4.547 11.328 -5.109 1 98.56 72 SER A CA 1
ATOM 498 C C . SER A 1 72 ? -3.168 11.961 -4.938 1 98.56 72 SER A C 1
ATOM 500 O O . SER A 1 72 ? -2.861 12.516 -3.879 1 98.56 72 SER A O 1
ATOM 502 N N . VAL A 1 73 ? -2.42 11.82 -5.918 1 98.81 73 VAL A N 1
ATOM 503 C CA . VAL A 1 73 ? -1.115 12.477 -5.953 1 98.81 73 VAL A CA 1
ATOM 504 C C . VAL A 1 73 ? -1.291 13.984 -5.859 1 98.81 73 VAL A C 1
ATOM 506 O O . VAL A 1 73 ? -0.576 14.656 -5.113 1 98.81 73 VAL A O 1
ATOM 509 N N . ALA A 1 74 ? -2.266 14.508 -6.539 1 98.56 74 ALA A N 1
ATOM 510 C CA . ALA A 1 74 ? -2.516 15.945 -6.57 1 98.56 74 ALA A CA 1
ATOM 511 C C . ALA A 1 74 ? -2.873 16.469 -5.184 1 98.56 74 ALA A C 1
ATOM 513 O O . ALA A 1 74 ? -2.432 17.547 -4.789 1 98.56 74 ALA A O 1
ATOM 514 N N . ARG A 1 75 ? -3.67 15.742 -4.453 1 98.44 75 ARG A N 1
ATOM 515 C CA . ARG A 1 75 ? -4.055 16.172 -3.109 1 98.44 75 ARG A CA 1
ATOM 516 C C . ARG A 1 75 ? -2.84 16.234 -2.188 1 98.44 75 ARG A C 1
ATOM 518 O O . ARG A 1 75 ? -2.67 17.203 -1.438 1 98.44 75 ARG A O 1
ATOM 525 N N . LEU A 1 76 ? -1.988 15.25 -2.291 1 98.69 76 LEU A N 1
ATOM 526 C CA . LEU A 1 76 ? -0.809 15.203 -1.434 1 98.69 76 LEU A CA 1
ATOM 527 C C . LEU A 1 76 ? 0.17 16.312 -1.801 1 98.69 76 LEU A C 1
ATOM 529 O O . LEU A 1 76 ? 0.796 16.906 -0.923 1 98.69 76 LEU A O 1
ATOM 533 N N . GLN A 1 77 ? 0.249 16.609 -3.061 1 98.81 77 GLN A N 1
ATOM 534 C CA . GLN A 1 77 ? 1.079 17.734 -3.492 1 98.81 77 GLN A CA 1
ATOM 535 C C . GLN A 1 77 ? 0.58 19.047 -2.898 1 98.81 77 GLN A C 1
ATOM 537 O O . GLN A 1 77 ? 1.377 19.875 -2.449 1 98.81 77 GLN A O 1
ATOM 542 N N . ARG A 1 78 ? -0.675 19.188 -2.854 1 98.56 78 ARG A N 1
ATOM 543 C CA . ARG A 1 78 ? -1.245 20.391 -2.268 1 98.56 78 ARG A CA 1
ATOM 544 C C . ARG A 1 78 ? -0.918 20.484 -0.782 1 98.56 78 ARG A C 1
ATOM 546 O O . ARG A 1 78 ? -0.611 21.562 -0.278 1 98.56 78 ARG A O 1
ATOM 553 N N . ARG A 1 79 ? -0.946 19.438 -0.12 1 98.62 79 ARG A N 1
ATOM 554 C CA . ARG A 1 79 ? -0.62 19.422 1.303 1 98.62 79 ARG A CA 1
ATOM 555 C C . ARG A 1 79 ? 0.852 19.75 1.528 1 98.62 79 ARG A C 1
ATOM 557 O O . ARG A 1 79 ? 1.198 20.438 2.488 1 98.62 79 ARG A O 1
ATOM 564 N N . VAL A 1 80 ? 1.703 19.297 0.657 1 98.75 80 VAL A N 1
ATOM 565 C CA . VAL A 1 80 ? 3.117 19.641 0.729 1 98.75 80 VAL A CA 1
ATOM 566 C C . VAL A 1 80 ? 3.289 21.156 0.572 1 98.75 80 VAL A C 1
ATOM 568 O O . VAL A 1 80 ? 3.986 21.797 1.364 1 98.75 80 VAL A O 1
ATOM 571 N N . ASP A 1 81 ? 2.605 21.672 -0.396 1 98.56 81 ASP A N 1
ATOM 572 C CA . ASP A 1 81 ? 2.697 23.109 -0.657 1 98.56 81 ASP A CA 1
ATOM 573 C C . ASP A 1 81 ? 2.182 23.906 0.531 1 98.56 81 ASP A C 1
ATOM 575 O O . ASP A 1 81 ? 2.791 24.906 0.922 1 98.56 81 ASP A O 1
ATOM 579 N N . ASN A 1 82 ? 1.114 23.469 1.065 1 98.12 82 ASN A N 1
ATOM 580 C CA . ASN A 1 82 ? 0.556 24.141 2.236 1 98.12 82 ASN A CA 1
ATOM 581 C C . ASN A 1 82 ? 1.519 24.094 3.418 1 98.12 82 ASN A C 1
ATOM 583 O O . ASN A 1 82 ? 1.656 25.078 4.148 1 98.12 82 ASN A O 1
ATOM 587 N N . ALA A 1 83 ? 2.152 23.031 3.59 1 98.38 83 ALA A N 1
ATOM 588 C CA . ALA A 1 83 ? 3.098 22.875 4.691 1 98.38 83 ALA A CA 1
ATOM 589 C C . ALA A 1 83 ? 4.297 23.812 4.516 1 98.38 83 ALA A C 1
ATOM 591 O O . ALA A 1 83 ? 4.758 24.422 5.48 1 98.38 83 ALA A O 1
ATOM 592 N N . LYS A 1 84 ? 4.758 23.844 3.314 1 98.44 84 LYS A N 1
ATOM 593 C CA . LYS A 1 84 ? 5.871 24.75 3.016 1 98.44 84 LYS A CA 1
ATOM 594 C C . LYS A 1 84 ? 5.484 26.203 3.252 1 98.44 84 LYS A C 1
ATOM 596 O O . LYS A 1 84 ? 6.25 26.969 3.836 1 98.44 84 LYS A O 1
ATOM 601 N N . GLN A 1 85 ? 4.34 26.562 2.871 1 97.75 85 GLN A N 1
ATOM 602 C CA . GLN A 1 85 ? 3.852 27.938 3.045 1 97.75 85 GLN A CA 1
ATOM 603 C C . GLN A 1 85 ? 3.709 28.281 4.523 1 97.75 85 GLN A C 1
ATOM 605 O O . GLN A 1 85 ? 3.953 29.422 4.922 1 97.75 85 GLN A O 1
ATOM 610 N N . ALA A 1 86 ? 3.344 27.297 5.266 1 96.19 86 ALA A N 1
ATOM 611 C CA . ALA A 1 86 ? 3.135 27.516 6.695 1 96.19 86 ALA A CA 1
ATOM 612 C C . ALA A 1 86 ? 4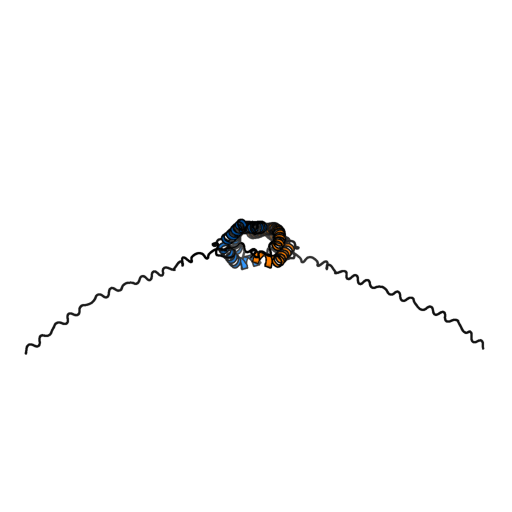.453 27.453 7.457 1 96.19 86 ALA A C 1
ATOM 614 O O . ALA A 1 86 ? 4.5 27.734 8.656 1 96.19 86 ALA A O 1
ATOM 615 N N . GLY A 1 87 ? 5.484 26.969 6.793 1 96.5 87 GLY A N 1
ATOM 616 C CA . GLY A 1 87 ? 6.789 26.859 7.434 1 96.5 87 GLY A CA 1
ATOM 617 C C . GLY A 1 87 ? 6.922 25.641 8.312 1 96.5 87 GLY A C 1
ATOM 618 O O . GLY A 1 87 ? 7.746 25.609 9.227 1 96.5 87 GLY A O 1
ATOM 619 N N . HIS A 1 88 ? 6 24.672 8.086 1 97.19 88 HIS A N 1
ATOM 620 C CA . HIS A 1 88 ? 6.082 23.422 8.82 1 97.19 88 HIS A CA 1
ATOM 621 C C . HIS A 1 88 ? 7.062 22.453 8.156 1 97.19 88 HIS A C 1
ATOM 623 O O . HIS A 1 88 ? 6.645 21.5 7.492 1 97.19 88 HIS A O 1
ATOM 629 N N . THR A 1 89 ? 8.32 22.594 8.406 1 96.69 89 THR A N 1
ATOM 630 C CA . THR A 1 89 ? 9.391 21.953 7.645 1 96.69 89 THR A CA 1
ATOM 631 C C . THR A 1 89 ? 9.328 20.438 7.812 1 96.69 89 THR A C 1
ATOM 633 O O . THR A 1 89 ? 9.422 19.688 6.832 1 96.69 89 THR A O 1
ATOM 636 N N . GLU A 1 90 ? 9.188 19.938 9.047 1 97.38 90 GLU A N 1
ATOM 637 C CA . GLU A 1 90 ? 9.156 18.5 9.281 1 97.38 90 GLU A CA 1
ATOM 638 C C . GLU A 1 90 ? 7.902 17.859 8.688 1 97.38 90 GLU A C 1
ATOM 640 O O . GLU A 1 90 ? 7.949 16.75 8.172 1 97.38 90 GLU A O 1
ATOM 645 N N . ILE A 1 91 ? 6.805 18.594 8.703 1 98.25 91 ILE A N 1
ATOM 646 C CA . ILE A 1 91 ? 5.566 18.109 8.102 1 98.25 91 ILE A CA 1
ATOM 647 C C . ILE A 1 91 ? 5.727 18.031 6.582 1 98.25 91 ILE A C 1
ATOM 649 O O . ILE A 1 91 ? 5.363 17.031 5.961 1 98.25 91 ILE A O 1
ATOM 653 N N . ALA A 1 92 ? 6.332 19.094 6.016 1 98.5 92 ALA A N 1
ATOM 654 C CA . ALA A 1 92 ? 6.539 19.125 4.57 1 98.5 92 ALA A CA 1
ATOM 655 C C . ALA A 1 92 ? 7.426 17.969 4.113 1 98.5 92 ALA A C 1
ATOM 657 O O . ALA A 1 92 ? 7.164 17.344 3.082 1 98.5 92 ALA A O 1
ATOM 658 N N . THR A 1 93 ? 8.438 17.656 4.871 1 98.62 93 THR A N 1
ATOM 659 C CA . THR A 1 93 ? 9.352 16.578 4.516 1 98.62 93 THR A CA 1
ATOM 660 C C . THR A 1 93 ? 8.633 15.234 4.555 1 98.62 93 THR A C 1
ATOM 662 O O . THR A 1 93 ? 8.773 14.422 3.633 1 98.62 93 THR A O 1
ATOM 665 N N . PHE A 1 94 ? 7.863 15.078 5.617 1 98.75 94 PHE A N 1
ATOM 666 C CA . PHE A 1 94 ? 7.105 13.836 5.746 1 98.75 94 PHE A CA 1
ATOM 667 C C . PHE A 1 94 ? 6.145 13.664 4.574 1 98.75 94 PHE A C 1
ATOM 669 O O . PHE A 1 94 ? 6.102 12.602 3.951 1 98.75 94 PHE A O 1
ATOM 676 N N . LEU A 1 95 ? 5.441 14.648 4.266 1 98.81 95 LEU A N 1
ATOM 677 C CA . LEU A 1 95 ? 4.457 14.594 3.191 1 98.81 95 LEU A CA 1
ATOM 678 C C . LEU A 1 95 ? 5.137 14.438 1.835 1 98.81 95 LEU A C 1
ATOM 680 O O . LEU A 1 95 ? 4.633 13.734 0.958 1 98.81 95 LEU A O 1
ATOM 684 N N . LYS A 1 96 ? 6.273 15.117 1.604 1 98.81 96 LYS A N 1
ATOM 685 C CA . LYS A 1 96 ? 7.004 15.023 0.345 1 98.81 96 LYS A CA 1
ATOM 686 C C . LYS A 1 96 ? 7.492 13.602 0.094 1 98.81 96 LYS A C 1
ATOM 688 O O . LYS A 1 96 ? 7.41 13.102 -1.029 1 98.81 96 LYS A O 1
ATOM 693 N N . ASP A 1 97 ? 8.016 13 1.137 1 98.69 97 ASP A N 1
ATOM 694 C CA . ASP A 1 97 ? 8.477 11.625 0.977 1 98.69 97 ASP A CA 1
ATOM 695 C C . ASP A 1 97 ? 7.312 10.688 0.672 1 98.69 97 ASP A C 1
ATOM 697 O O . ASP A 1 97 ? 7.441 9.773 -0.141 1 98.69 97 ASP A O 1
ATOM 701 N N . ARG A 1 98 ? 6.188 10.914 1.302 1 98.12 98 ARG A N 1
ATOM 702 C CA . ARG A 1 98 ? 4.992 10.141 0.985 1 98.12 98 ARG A CA 1
ATOM 703 C C . ARG A 1 98 ? 4.543 10.391 -0.45 1 98.12 98 ARG A C 1
ATOM 705 O O . ARG A 1 98 ? 4.102 9.469 -1.14 1 98.12 98 ARG A O 1
ATOM 712 N N . LEU A 1 99 ? 4.699 11.648 -0.873 1 98.81 99 LEU A N 1
ATOM 713 C CA . LEU A 1 99 ? 4.355 12.008 -2.244 1 98.81 99 LEU A CA 1
ATOM 714 C C . LEU A 1 99 ? 5.246 11.273 -3.24 1 98.81 99 LEU A C 1
ATOM 716 O O . LEU A 1 99 ? 4.754 10.727 -4.23 1 98.81 99 LEU A O 1
ATOM 720 N N . ASP A 1 100 ? 6.492 11.227 -2.947 1 98.38 100 ASP A N 1
ATOM 721 C CA . ASP A 1 100 ? 7.43 10.523 -3.82 1 98.38 100 ASP A CA 1
ATOM 722 C C . ASP A 1 100 ? 7.105 9.031 -3.893 1 98.38 100 ASP A C 1
ATOM 724 O O . ASP A 1 100 ? 7.176 8.43 -4.965 1 98.38 100 ASP A O 1
ATOM 728 N N . PHE A 1 101 ? 6.762 8.5 -2.787 1 98.5 101 PHE A N 1
ATOM 729 C CA . PHE A 1 101 ? 6.363 7.102 -2.791 1 98.5 101 PHE A CA 1
ATOM 730 C C . PHE A 1 101 ? 5.113 6.898 -3.641 1 98.5 101 PHE A C 1
ATOM 732 O O . PHE A 1 101 ? 5.035 5.949 -4.426 1 98.5 101 PHE A O 1
ATOM 739 N N . ARG A 1 102 ? 4.188 7.758 -3.461 1 98.44 102 ARG A N 1
ATOM 740 C CA . ARG A 1 102 ? 2.945 7.602 -4.207 1 98.44 102 ARG A CA 1
ATOM 741 C C . ARG A 1 102 ? 3.186 7.727 -5.707 1 98.44 102 ARG A C 1
ATOM 743 O O . ARG A 1 102 ? 2.539 7.043 -6.504 1 98.44 102 ARG A O 1
ATOM 750 N N . LYS A 1 103 ? 4.043 8.562 -6.141 1 98.56 103 LYS A N 1
ATOM 751 C CA . LYS A 1 103 ? 4.414 8.664 -7.551 1 98.56 103 LYS A CA 1
ATOM 752 C C . LYS A 1 103 ? 5.086 7.383 -8.031 1 98.56 103 LYS A C 1
ATOM 754 O O . LYS A 1 103 ? 4.832 6.922 -9.148 1 98.56 103 LYS A O 1
ATOM 759 N N . SER A 1 104 ? 5.887 6.82 -7.184 1 98.12 104 SER A N 1
ATOM 760 C CA . SER A 1 104 ? 6.516 5.555 -7.547 1 98.12 104 SER A CA 1
ATOM 761 C C . SER A 1 104 ? 5.488 4.43 -7.633 1 98.12 104 SER A C 1
ATOM 763 O O . SER A 1 104 ? 5.629 3.514 -8.445 1 98.12 104 SER A O 1
ATOM 765 N N . LEU A 1 105 ? 4.504 4.531 -6.785 1 98.38 105 LEU A N 1
ATOM 766 C CA . LEU A 1 105 ? 3.438 3.535 -6.781 1 98.38 105 LEU A CA 1
ATOM 767 C C . LEU A 1 105 ? 2.695 3.529 -8.109 1 98.38 105 LEU A C 1
ATOM 769 O O . LEU A 1 105 ? 2.328 2.467 -8.617 1 98.38 105 LEU A O 1
ATOM 773 N N . VAL A 1 106 ? 2.504 4.68 -8.734 1 98.69 106 VAL A N 1
ATOM 774 C CA . VAL A 1 106 ? 1.864 4.758 -10.039 1 98.69 106 VAL A CA 1
ATOM 775 C C . VAL A 1 106 ? 2.66 3.939 -11.055 1 98.69 106 VAL A C 1
ATOM 777 O O . VAL A 1 106 ? 2.092 3.129 -11.789 1 98.69 106 VAL A O 1
ATOM 780 N N . THR A 1 107 ? 3.967 4.172 -11.055 1 97.94 107 THR A N 1
ATOM 781 C CA . THR A 1 107 ? 4.836 3.441 -11.969 1 97.94 107 THR A CA 1
ATOM 782 C C . THR A 1 107 ? 4.766 1.94 -11.695 1 97.94 107 THR A C 1
ATOM 784 O O . THR A 1 107 ? 4.652 1.142 -12.633 1 97.94 107 THR A O 1
ATOM 787 N N . ASN A 1 108 ? 4.812 1.616 -10.5 1 98.31 108 ASN A N 1
ATOM 788 C CA . ASN A 1 108 ? 4.762 0.208 -10.125 1 98.31 108 ASN A CA 1
ATOM 789 C C . ASN A 1 108 ? 3.436 -0.431 -10.523 1 98.31 108 ASN A C 1
ATOM 791 O O . ASN A 1 108 ? 3.41 -1.548 -11.039 1 98.31 108 ASN A O 1
ATOM 795 N N . LEU A 1 109 ? 2.375 0.19 -10.25 1 98.69 109 LEU A N 1
ATOM 796 C CA . LEU A 1 109 ? 1.054 -0.364 -10.523 1 98.69 109 LEU A CA 1
ATOM 797 C C . LEU A 1 109 ? 0.829 -0.518 -12.031 1 98.69 109 LEU A C 1
ATOM 799 O O . LEU A 1 109 ? 0.18 -1.47 -12.469 1 98.69 109 LEU A O 1
ATOM 803 N N . LYS A 1 110 ? 1.342 0.425 -12.812 1 98.62 110 LYS A N 1
ATOM 804 C CA . LYS A 1 110 ? 1.256 0.281 -14.266 1 98.62 110 LYS A CA 1
ATOM 805 C C . LYS A 1 110 ? 2.023 -0.949 -14.742 1 98.62 110 LYS A C 1
ATOM 807 O O . LYS A 1 110 ? 1.532 -1.705 -15.578 1 98.62 110 LYS A O 1
ATOM 812 N N . GLN A 1 111 ? 3.184 -1.123 -14.219 1 98.31 111 GLN A N 1
ATOM 813 C CA . GLN A 1 111 ? 3.951 -2.322 -14.539 1 98.31 111 GLN A CA 1
ATOM 814 C C . GLN A 1 111 ? 3.215 -3.582 -14.094 1 98.31 111 GLN A C 1
ATOM 816 O O . GLN A 1 111 ? 3.182 -4.578 -14.82 1 98.31 111 GLN A O 1
ATOM 821 N N . ARG A 1 112 ? 2.652 -3.506 -12.953 1 98.5 112 ARG A N 1
ATOM 822 C CA . ARG A 1 112 ? 1.933 -4.66 -12.43 1 98.5 112 ARG A CA 1
ATOM 823 C C . ARG A 1 112 ? 0.741 -5.016 -13.312 1 98.5 112 ARG A C 1
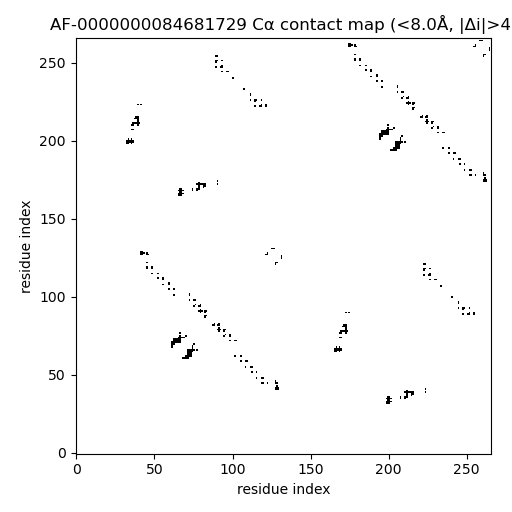ATOM 825 O O . ARG A 1 112 ? 0.439 -6.191 -13.516 1 98.5 112 ARG A O 1
ATOM 832 N N . GLN A 1 113 ? 0.136 -4.062 -13.781 1 98.38 113 GLN A N 1
ATOM 833 C CA . GLN A 1 113 ? -0.99 -4.285 -14.68 1 98.38 113 GLN A CA 1
ATOM 834 C C . GLN A 1 113 ? -0.545 -5.008 -15.945 1 98.38 113 GLN A C 1
ATOM 836 O O . GLN A 1 113 ? -1.214 -5.938 -16.406 1 98.38 113 GLN A O 1
ATOM 841 N N . LYS A 1 114 ? 0.503 -4.543 -16.5 1 97.88 114 LYS A N 1
ATOM 842 C CA . LYS A 1 114 ? 1.05 -5.195 -17.688 1 97.88 114 LYS A CA 1
ATOM 843 C C . LYS A 1 114 ? 1.41 -6.648 -17.391 1 97.88 114 LYS A C 1
ATOM 845 O O . LYS A 1 114 ? 1.066 -7.547 -18.156 1 97.88 114 LYS A O 1
ATOM 850 N N . ASP A 1 115 ? 2.059 -6.875 -16.297 1 98.25 115 ASP A N 1
ATOM 851 C CA . ASP A 1 115 ? 2.434 -8.227 -15.906 1 98.25 115 ASP A CA 1
ATOM 852 C C . ASP A 1 115 ? 1.198 -9.102 -15.711 1 98.25 115 ASP A C 1
ATOM 854 O O . ASP A 1 115 ? 1.199 -10.281 -16.078 1 98.25 115 ASP A O 1
ATOM 858 N N . LEU A 1 116 ? 0.227 -8.492 -15.102 1 98.44 116 LEU A N 1
ATOM 859 C CA . LEU A 1 116 ? -1 -9.234 -14.836 1 98.44 116 LEU A CA 1
ATOM 860 C C . LEU A 1 116 ? -1.663 -9.664 -16.141 1 98.44 116 LEU A C 1
ATOM 862 O O . LEU A 1 116 ? -2.23 -10.758 -16.219 1 98.44 116 LEU A O 1
ATOM 866 N N . ASN A 1 117 ? -1.588 -8.836 -17.125 1 97.69 117 ASN A N 1
ATOM 867 C CA . ASN A 1 117 ? -2.098 -9.203 -18.438 1 97.69 117 ASN A CA 1
ATOM 868 C C . ASN A 1 117 ? -1.353 -10.406 -19 1 97.69 117 ASN A C 1
ATOM 870 O O . ASN A 1 117 ? -1.964 -11.297 -19.609 1 97.69 117 ASN A O 1
ATOM 874 N N . ASP A 1 118 ? -0.091 -10.422 -18.891 1 97.88 118 ASP A N 1
ATOM 875 C CA . ASP A 1 118 ? 0.702 -11.57 -19.328 1 97.88 118 ASP A CA 1
ATOM 876 C C . ASP A 1 118 ? 0.324 -12.828 -18.547 1 97.88 118 ASP A C 1
ATOM 878 O O . ASP A 1 118 ? 0.262 -13.922 -19.125 1 97.88 118 ASP A O 1
ATOM 882 N N . VAL A 1 119 ? 0.021 -12.68 -17.281 1 98.31 119 VAL A N 1
ATOM 883 C CA . VAL A 1 119 ? -0.416 -13.797 -16.469 1 98.31 119 VAL A CA 1
ATOM 884 C C . VAL A 1 119 ? -1.761 -14.32 -16.969 1 98.31 119 VAL A C 1
ATOM 886 O O . VAL A 1 119 ? -1.977 -15.531 -17.047 1 98.31 119 VAL A O 1
ATOM 889 N N . ARG A 1 120 ? -2.6 -13.445 -17.25 1 98 120 ARG A N 1
ATOM 890 C CA . ARG A 1 120 ? -3.9 -13.82 -17.781 1 98 120 ARG A CA 1
ATOM 891 C C . ARG A 1 120 ? -3.746 -14.719 -19 1 98 120 ARG A C 1
ATOM 893 O O . ARG A 1 120 ? -4.41 -15.75 -19.109 1 98 120 ARG A O 1
ATOM 900 N N . THR A 1 121 ? -2.914 -14.336 -19.922 1 97.31 121 THR A N 1
ATOM 901 C CA . THR A 1 121 ? -2.652 -15.117 -21.125 1 97.31 121 THR A CA 1
ATOM 902 C C . THR A 1 121 ? -2.047 -16.469 -20.781 1 97.31 121 THR A C 1
ATOM 904 O O . THR A 1 121 ? -2.453 -17.5 -21.328 1 97.31 121 THR A O 1
ATOM 907 N N . TRP A 1 122 ? -1.13 -16.422 -19.891 1 97.56 122 TRP A N 1
ATOM 908 C CA . TRP A 1 122 ? -0.511 -17.656 -19.438 1 97.56 122 TRP A CA 1
ATOM 909 C C . TRP A 1 122 ? -1.555 -18.609 -18.844 1 97.56 122 TRP A C 1
ATOM 911 O O . TRP A 1 122 ? -1.526 -19.812 -19.125 1 97.56 122 TRP A O 1
ATOM 921 N N . CYS A 1 123 ? -2.449 -18.047 -18 1 97.81 123 CYS A N 1
ATOM 922 C CA . CYS A 1 123 ? -3.49 -18.859 -17.375 1 97.81 123 CYS A CA 1
ATOM 923 C C . CYS A 1 123 ? -4.344 -19.562 -18.422 1 97.81 123 CYS A C 1
ATOM 925 O O . CYS A 1 123 ? -4.68 -20.734 -18.266 1 97.81 123 CYS A O 1
ATOM 927 N N . ARG A 1 124 ? -4.672 -18.938 -19.406 1 95.81 124 ARG A N 1
ATOM 928 C CA . ARG A 1 124 ? -5.465 -19.516 -20.484 1 95.81 124 ARG A CA 1
ATOM 929 C C . ARG A 1 124 ? -4.727 -20.672 -21.141 1 95.81 124 ARG A C 1
ATOM 931 O O . ARG A 1 124 ? -5.328 -21.703 -21.438 1 95.81 124 ARG A O 1
ATOM 938 N N . ASP A 1 125 ? -3.508 -20.531 -21.281 1 95.19 125 ASP A N 1
ATOM 939 C CA . ASP A 1 125 ? -2.713 -21.484 -22.047 1 95.19 125 ASP A CA 1
ATOM 940 C C . ASP A 1 125 ? -2.244 -22.641 -21.156 1 95.19 125 ASP A C 1
ATOM 942 O O . ASP A 1 125 ? -1.77 -23.672 -21.672 1 95.19 125 ASP A O 1
ATOM 946 N N . ASN A 1 126 ? -2.416 -22.469 -19.828 1 95.88 126 ASN A N 1
ATOM 947 C CA . ASN A 1 126 ? -1.879 -23.469 -18.906 1 95.88 126 ASN A CA 1
ATOM 948 C C . ASN A 1 126 ? -2.957 -24.016 -17.984 1 95.88 126 ASN A C 1
ATOM 950 O O . ASN A 1 126 ? -2.678 -24.328 -16.812 1 95.88 126 ASN A O 1
ATOM 954 N N . GLY A 1 127 ? -4.18 -24.109 -18.406 1 93.31 127 GLY A N 1
ATOM 955 C CA . GLY A 1 127 ? -5.258 -24.719 -17.641 1 93.31 127 GLY A CA 1
ATOM 956 C C . GLY A 1 127 ? -5.512 -24.047 -16.312 1 93.31 127 GLY A C 1
ATOM 957 O O . GLY A 1 127 ? -5.812 -24.719 -15.32 1 93.31 127 GLY A O 1
ATOM 958 N N . ALA A 1 128 ? -5.262 -22.719 -16.219 1 91.69 128 ALA A N 1
ATOM 959 C CA . ALA A 1 128 ? -5.496 -21.906 -15.031 1 91.69 128 ALA A CA 1
ATOM 960 C C . ALA A 1 128 ? -4.586 -22.328 -13.883 1 91.69 128 ALA A C 1
ATOM 962 O O . ALA A 1 128 ? -4.988 -22.297 -12.719 1 91.69 128 ALA A O 1
ATOM 963 N N . GLY A 1 129 ? -3.367 -22.797 -14.375 1 87 129 GLY A N 1
ATOM 964 C CA . GLY A 1 129 ? -2.367 -23.141 -13.375 1 87 129 GLY A CA 1
ATOM 965 C C . GLY A 1 129 ? -2.586 -24.5 -12.742 1 87 129 GLY A C 1
ATOM 966 O O . GLY A 1 129 ? -1.914 -24.844 -11.766 1 87 129 GLY A O 1
ATOM 967 N N . LYS A 1 130 ? -3.656 -25.062 -13.227 1 77.5 130 LYS A N 1
ATOM 968 C CA . LYS A 1 130 ? -3.848 -26.438 -12.742 1 77.5 130 LYS A CA 1
ATOM 969 C C . LYS A 1 130 ? -2.754 -27.359 -13.266 1 77.5 130 LYS A C 1
ATOM 971 O O . LYS A 1 130 ? -2.309 -27.219 -14.406 1 77.5 130 LYS A O 1
ATOM 976 N N . ALA A 1 131 ? -1.869 -27.859 -12.344 1 60.66 131 ALA A N 1
ATOM 977 C CA . ALA A 1 131 ? -0.928 -28.875 -12.82 1 60.66 131 ALA A CA 1
ATOM 978 C C . ALA A 1 131 ? -1.615 -29.859 -13.766 1 60.66 131 ALA A C 1
ATOM 980 O O . ALA A 1 131 ? -2.812 -30.109 -13.633 1 60.66 131 ALA A O 1
ATOM 981 N N . ALA A 1 132 ? -1.146 -29.844 -15.141 1 49.62 132 ALA A N 1
ATOM 982 C CA . ALA A 1 132 ? -1.652 -30.906 -16.016 1 49.62 132 ALA A CA 1
ATOM 983 C C . ALA A 1 132 ? -1.738 -32.219 -15.266 1 49.62 132 ALA A C 1
ATOM 985 O O . ALA A 1 132 ? -0.791 -32.625 -14.578 1 49.62 132 ALA A O 1
ATOM 986 N N . GLY A 1 133 ? -2.771 -32.375 -14.477 1 39.84 133 GLY A N 1
ATOM 987 C CA . GLY A 1 133 ? -2.963 -33.781 -14.094 1 39.84 133 GLY A CA 1
ATOM 988 C C . GLY A 1 133 ? -2.809 -34.75 -15.25 1 39.84 133 GLY A C 1
ATOM 989 O O . GLY A 1 133 ? -2.924 -34.344 -16.406 1 39.84 133 GLY A O 1
ATOM 990 N N . MET B 1 1 ? -86.125 30.734 -47.375 1 27 1 MET B N 1
ATOM 991 C CA . MET B 1 1 ? -85.438 30.688 -46.094 1 27 1 MET B CA 1
ATOM 992 C C . MET B 1 1 ? -84.188 29.875 -46.219 1 27 1 MET B C 1
ATOM 994 O O . MET B 1 1 ? -84.188 28.672 -46.406 1 27 1 MET B O 1
ATOM 998 N N . ASN B 1 2 ? -83.125 30.484 -46.906 1 26 2 ASN B N 1
ATOM 999 C CA . ASN B 1 2 ? -81.812 30.188 -47.562 1 26 2 ASN B CA 1
ATOM 1000 C C . ASN B 1 2 ? -80.75 29.75 -46.531 1 26 2 ASN B C 1
ATOM 1002 O O . ASN B 1 2 ? -80.125 30.594 -45.875 1 26 2 ASN B O 1
ATOM 1006 N N . ALA B 1 3 ? -81.062 28.766 -45.688 1 36.97 3 ALA B N 1
ATOM 1007 C CA . ALA B 1 3 ? -80.188 28.219 -44.688 1 36.97 3 ALA B CA 1
ATOM 1008 C C . ALA B 1 3 ? -78.875 27.766 -45.312 1 36.97 3 ALA B C 1
ATOM 1010 O O . ALA B 1 3 ? -78.812 26.797 -46.062 1 36.97 3 ALA B O 1
ATOM 1011 N N . ARG B 1 4 ? -77.938 28.766 -45.688 1 30.02 4 ARG B N 1
ATOM 1012 C CA . ARG B 1 4 ? -76.625 28.547 -46.281 1 30.02 4 ARG B CA 1
ATOM 1013 C C . ARG B 1 4 ? -75.812 27.594 -45.438 1 30.02 4 ARG B C 1
ATOM 1015 O O . ARG B 1 4 ? -75.812 27.688 -44.188 1 30.02 4 ARG B O 1
ATOM 1022 N N . ARG B 1 5 ? -75.562 26.297 -45.844 1 32.78 5 ARG B N 1
ATOM 1023 C CA . ARG B 1 5 ? -74.75 25.125 -45.531 1 32.78 5 ARG B CA 1
ATOM 1024 C C . ARG B 1 5 ? -73.312 25.516 -45.375 1 32.78 5 ARG B C 1
ATOM 1026 O O . ARG B 1 5 ? -72.625 25.906 -46.312 1 32.78 5 ARG B O 1
ATOM 1033 N N . GLY B 1 6 ? -72.875 26.422 -44.344 1 28.28 6 GLY B N 1
ATOM 1034 C CA . GLY B 1 6 ? -71.5 26.875 -44.188 1 28.28 6 GLY B CA 1
ATOM 1035 C C . GLY B 1 6 ? -70.5 25.734 -44.125 1 28.28 6 GLY B C 1
ATOM 1036 O O . GLY B 1 6 ? -70.812 24.672 -43.562 1 28.28 6 GLY B O 1
ATOM 1037 N N . THR B 1 7 ? -69.625 25.5 -45.219 1 33.53 7 THR B N 1
ATOM 1038 C CA . THR B 1 7 ? -68.5 24.641 -45.562 1 33.53 7 THR B CA 1
ATOM 1039 C C . THR B 1 7 ? -67.438 24.672 -44.438 1 33.53 7 THR B C 1
ATOM 1041 O O . THR B 1 7 ? -66.875 25.734 -44.125 1 33.53 7 THR B O 1
ATOM 1044 N N . ARG B 1 8 ? -67.562 23.781 -43.375 1 38.28 8 ARG B N 1
ATOM 1045 C CA . ARG B 1 8 ? -66.625 23.5 -42.312 1 38.28 8 ARG B CA 1
ATOM 1046 C C . ARG B 1 8 ? -65.312 23.062 -42.875 1 38.28 8 ARG B C 1
ATOM 1048 O O . ARG B 1 8 ? -65.188 22.047 -43.562 1 38.28 8 ARG B O 1
ATOM 1055 N N . THR B 1 9 ? -64.438 24.016 -43.469 1 30.72 9 THR B N 1
ATOM 1056 C CA . THR B 1 9 ? -63.094 23.75 -43.906 1 30.72 9 THR B CA 1
ATOM 1057 C C . THR B 1 9 ? -62.281 23.141 -42.781 1 30.72 9 THR B C 1
ATOM 1059 O O . THR B 1 9 ? -62.156 23.734 -41.719 1 30.72 9 THR B O 1
ATOM 1062 N N . LEU B 1 10 ? -62.312 21.797 -42.656 1 32.47 10 LEU B N 1
ATOM 1063 C CA . LEU B 1 10 ? -61.469 20.906 -41.844 1 32.47 10 LEU B CA 1
ATOM 1064 C C . LEU B 1 10 ? -60 21.172 -42.062 1 32.47 10 LEU B C 1
ATOM 1066 O O . LEU B 1 10 ? -59.5 21.016 -43.188 1 32.47 10 LEU B O 1
ATOM 1070 N N . LEU B 1 11 ? -59.438 22.391 -41.531 1 28.61 11 LEU B N 1
ATOM 1071 C CA . LEU B 1 11 ? -58 22.656 -41.594 1 28.61 11 LEU B CA 1
ATOM 1072 C C . LEU B 1 11 ? -57.188 21.531 -40.938 1 28.61 11 LEU B C 1
ATOM 1074 O O . LEU B 1 11 ? -57.469 21.125 -39.812 1 28.61 11 LEU B O 1
ATOM 1078 N N . ALA B 1 12 ? -56.75 20.516 -41.719 1 32.88 12 ALA B N 1
ATOM 1079 C CA . ALA B 1 12 ? -55.812 19.422 -41.469 1 32.88 12 ALA B CA 1
ATOM 1080 C C . ALA B 1 12 ? -54.5 19.922 -40.875 1 32.88 12 ALA B C 1
ATOM 1082 O O . ALA B 1 12 ? -53.75 20.672 -41.531 1 32.88 12 ALA B O 1
ATOM 1083 N N . GLY B 1 13 ? -54.531 20.469 -39.656 1 27.31 13 GLY B N 1
ATOM 1084 C CA . GLY B 1 13 ? -53.281 20.906 -38.969 1 27.31 13 GLY B CA 1
ATOM 1085 C C . GLY B 1 13 ? -52.219 19.828 -38.938 1 27.31 13 GLY B C 1
ATOM 1086 O O . GLY B 1 13 ? -52.5 18.688 -38.594 1 27.31 13 GLY B O 1
ATOM 1087 N N . PHE B 1 14 ? -51.25 19.828 -39.875 1 31.39 14 PHE B N 1
ATOM 1088 C CA . PHE B 1 14 ? -50 19.047 -39.938 1 31.39 14 PHE B CA 1
ATOM 1089 C C . PHE B 1 14 ? -49.281 19.078 -38.594 1 31.39 14 PHE B C 1
ATOM 1091 O O . PHE B 1 14 ? -48.938 20.141 -38.094 1 31.39 14 PHE B O 1
ATOM 1098 N N . ALA B 1 15 ? -49.688 18.234 -37.656 1 29.89 15 ALA B N 1
ATOM 1099 C CA . ALA B 1 15 ? -48.969 18.047 -36.375 1 29.89 15 ALA B CA 1
ATOM 1100 C C . ALA B 1 15 ? -47.531 17.641 -36.625 1 29.89 15 ALA B C 1
ATOM 1102 O O . ALA B 1 15 ? -47.25 16.672 -37.344 1 29.89 15 ALA B O 1
ATOM 1103 N N . ALA B 1 16 ? -46.625 18.625 -36.906 1 29.27 16 ALA B N 1
ATOM 1104 C CA . ALA B 1 16 ? -45.156 18.422 -36.906 1 29.27 16 ALA B CA 1
ATOM 1105 C C . ALA B 1 16 ? -44.719 17.578 -35.719 1 29.27 16 ALA B C 1
ATOM 1107 O O . ALA B 1 16 ? -45 17.938 -34.562 1 29.27 16 ALA B O 1
ATOM 1108 N N . ALA B 1 17 ? -44.719 16.234 -35.812 1 30.3 17 ALA B N 1
ATOM 1109 C CA . ALA B 1 17 ? -44.094 15.336 -34.875 1 30.3 17 ALA B CA 1
ATOM 1110 C C . ALA B 1 17 ? -42.625 15.727 -34.625 1 30.3 17 ALA B C 1
ATOM 1112 O O . ALA B 1 17 ? -41.812 15.727 -35.562 1 30.3 17 ALA B O 1
ATOM 1113 N N . ALA B 1 18 ? -42.375 16.828 -33.844 1 29.06 18 ALA B N 1
ATOM 1114 C CA . ALA B 1 18 ? -41.031 17.078 -33.375 1 29.06 18 ALA B CA 1
ATOM 1115 C C . ALA B 1 18 ? -40.406 15.805 -32.781 1 29.06 18 ALA B C 1
ATOM 1117 O O . ALA B 1 18 ? -40.969 15.18 -31.906 1 29.06 18 ALA B O 1
ATOM 1118 N N . VAL B 1 19 ? -39.781 14.984 -33.656 1 30.22 19 VAL B N 1
ATOM 1119 C CA . VAL B 1 19 ? -38.875 13.945 -33.219 1 30.22 19 VAL B CA 1
ATOM 1120 C C . VAL B 1 19 ? -37.938 14.5 -32.125 1 30.22 19 VAL B C 1
ATOM 1122 O O . VAL B 1 19 ? -37.156 15.422 -32.375 1 30.22 19 VAL B O 1
ATOM 1125 N N . LEU B 1 20 ? -38.438 14.562 -30.875 1 30.3 20 LEU B N 1
ATOM 1126 C CA . LEU B 1 20 ? -37.531 14.758 -29.734 1 30.3 20 LEU B CA 1
ATOM 1127 C C . LEU B 1 20 ? -36.375 13.781 -29.781 1 30.3 20 LEU B C 1
ATOM 1129 O O . LEU B 1 20 ? -36.562 12.562 -29.719 1 30.3 20 LEU B O 1
ATOM 1133 N N . ALA B 1 21 ? -35.438 13.969 -30.797 1 29.48 21 ALA B N 1
ATOM 1134 C CA . ALA B 1 21 ? -34.125 13.352 -30.578 1 29.48 21 ALA B CA 1
ATOM 1135 C C . ALA B 1 21 ? -33.688 13.461 -29.125 1 29.48 21 ALA B C 1
ATOM 1137 O O . ALA B 1 21 ? -33.625 14.562 -28.562 1 29.48 21 ALA B O 1
ATOM 1138 N N . GLY B 1 22 ? -34.188 12.562 -28.297 1 31.11 22 GLY B N 1
ATOM 1139 C CA . GLY B 1 22 ? -33.625 12.336 -26.969 1 31.11 22 GLY B CA 1
ATOM 1140 C C . GLY B 1 22 ? -32.125 12.281 -26.938 1 31.11 22 GLY B C 1
ATOM 1141 O O . GLY B 1 22 ? -31.516 11.297 -27.375 1 31.11 22 GLY B O 1
ATOM 1142 N N . THR B 1 23 ? -31.422 13.344 -27.453 1 30.7 23 THR B N 1
ATOM 1143 C CA . THR B 1 23 ? -30 13.367 -27.109 1 30.7 23 THR B CA 1
ATOM 1144 C C . THR B 1 23 ? -29.797 13.07 -25.625 1 30.7 23 THR B C 1
ATOM 1146 O O . THR B 1 23 ? -30.344 13.773 -24.766 1 30.7 23 THR B O 1
ATOM 1149 N N . THR B 1 24 ? -30.016 11.875 -25.156 1 31.31 24 THR B N 1
ATOM 1150 C CA . THR B 1 24 ? -29.453 11.547 -23.859 1 31.31 24 THR B CA 1
ATOM 1151 C C . THR B 1 24 ? -28.016 12.07 -23.75 1 31.31 24 THR B C 1
ATOM 1153 O O . THR B 1 24 ? -27.109 11.555 -24.422 1 31.31 24 THR B O 1
ATOM 1156 N N . ALA B 1 25 ? -27.688 13.367 -23.938 1 29.84 25 ALA B N 1
ATOM 1157 C CA . ALA B 1 25 ? -26.391 13.82 -23.422 1 29.84 25 ALA B CA 1
ATOM 1158 C C . ALA B 1 25 ? -26.078 13.164 -22.078 1 29.84 25 ALA B C 1
ATOM 1160 O O . ALA B 1 25 ? -26.844 13.297 -21.125 1 29.84 25 ALA B O 1
ATOM 1161 N N . ALA B 1 26 ? -25.672 11.984 -21.984 1 30.3 26 ALA B N 1
ATOM 1162 C CA . ALA B 1 26 ? -25 11.594 -20.75 1 30.3 26 ALA B CA 1
ATOM 1163 C C . ALA B 1 26 ? -24.266 12.773 -20.141 1 30.3 26 ALA B C 1
ATOM 1165 O O . ALA B 1 26 ? -23.438 13.414 -20.797 1 30.3 26 ALA B O 1
ATOM 1166 N N . AL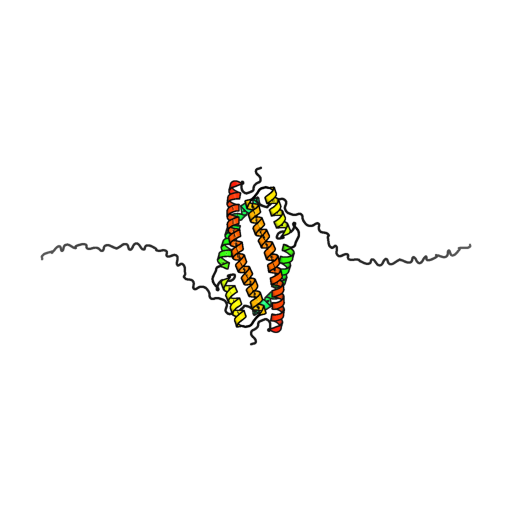A B 1 27 ? -24.828 13.711 -19.391 1 32.31 27 ALA B N 1
ATOM 1167 C CA . ALA B 1 27 ? -24.203 14.742 -18.562 1 32.31 27 ALA B CA 1
ATOM 1168 C C . ALA B 1 27 ? -22.844 14.289 -18.047 1 32.31 27 ALA B C 1
ATOM 1170 O O . ALA B 1 27 ? -22.734 13.289 -17.344 1 32.31 27 ALA B O 1
ATOM 1171 N N . ALA B 1 28 ? -21.891 14.102 -18.859 1 35.16 28 ALA B N 1
ATOM 1172 C CA . ALA B 1 28 ? -20.562 14.242 -18.234 1 35.16 28 ALA B CA 1
ATOM 1173 C C . ALA B 1 28 ? -20.594 15.273 -17.109 1 35.16 28 ALA B C 1
ATOM 1175 O O . ALA B 1 28 ? -20.797 16.469 -17.344 1 35.16 28 ALA B O 1
ATOM 1176 N N . ALA B 1 29 ? -21.438 15.25 -16.141 1 34.47 29 ALA B N 1
ATOM 1177 C CA . ALA B 1 29 ? -21.422 16.219 -15.047 1 34.47 29 ALA B CA 1
ATOM 1178 C C . ALA B 1 29 ? -20.047 16.859 -14.891 1 34.47 29 ALA B C 1
ATOM 1180 O O . ALA B 1 29 ? -19.031 16.156 -14.812 1 34.47 29 ALA B O 1
ATOM 1181 N N . ASP B 1 30 ? -19.641 17.844 -15.5 1 38.66 30 ASP B N 1
ATOM 1182 C CA . ASP B 1 30 ? -18.547 18.781 -15.234 1 38.66 30 ASP B CA 1
ATOM 1183 C C . ASP B 1 30 ? -18.297 18.922 -13.734 1 38.66 30 ASP B C 1
ATOM 1185 O O . ASP B 1 30 ? -18.859 19.828 -13.094 1 38.66 30 ASP B O 1
ATOM 1189 N N . THR B 1 31 ? -18.531 17.875 -12.953 1 47.47 31 THR B N 1
ATOM 1190 C CA . THR B 1 31 ? -18.406 18.016 -11.5 1 47.47 31 THR B CA 1
ATOM 1191 C C . THR B 1 31 ? -17.172 18.828 -11.141 1 47.47 31 THR B C 1
ATOM 1193 O O . THR B 1 31 ? -16.062 18.562 -11.633 1 47.47 31 THR B O 1
ATOM 1196 N N . THR B 1 32 ? -17.328 20.078 -11.047 1 52.56 32 THR B N 1
ATOM 1197 C CA . THR B 1 32 ? -16.266 20.906 -10.477 1 52.56 32 THR B CA 1
ATOM 1198 C C . THR B 1 32 ? -15.391 20.094 -9.539 1 52.56 32 THR B C 1
ATOM 1200 O O . THR B 1 32 ? -15.883 19.453 -8.609 1 52.56 32 THR B O 1
ATOM 1203 N N . PRO B 1 33 ? -14.258 19.859 -10.117 1 69.44 33 PRO B N 1
ATOM 1204 C CA . PRO B 1 33 ? -13.383 19.078 -9.25 1 69.44 33 PRO B CA 1
ATOM 1205 C C . PRO B 1 33 ? -13.398 19.562 -7.801 1 69.44 33 PRO B C 1
ATOM 1207 O O . PRO B 1 33 ? -13.508 20.766 -7.555 1 69.44 33 PRO B O 1
ATOM 1210 N N . ALA B 1 34 ? -13.766 18.703 -6.906 1 77.19 34 ALA B N 1
ATOM 1211 C CA . ALA B 1 34 ? -13.742 19.016 -5.477 1 77.19 34 ALA B CA 1
ATOM 1212 C C . ALA B 1 34 ? -12.461 19.75 -5.094 1 77.19 34 ALA B C 1
ATOM 1214 O O . ALA B 1 34 ? -11.383 19.438 -5.602 1 77.19 34 ALA B O 1
ATOM 1215 N N . PRO B 1 35 ? -12.703 20.766 -4.41 1 88.31 35 PRO B N 1
ATOM 1216 C CA . PRO B 1 35 ? -11.531 21.547 -4.023 1 88.31 35 PRO B CA 1
ATOM 1217 C C . PRO B 1 35 ? -10.523 20.75 -3.211 1 88.31 35 PRO B C 1
ATOM 1219 O O . PRO B 1 35 ? -10.883 19.75 -2.586 1 88.31 35 PRO B O 1
ATOM 1222 N N . GLY B 1 36 ? -9.258 21.125 -3.324 1 90.38 36 GLY B N 1
ATOM 1223 C CA . GLY B 1 36 ? -8.18 20.5 -2.568 1 90.38 36 GLY B CA 1
ATOM 1224 C C . GLY B 1 36 ? -8.125 20.969 -1.125 1 90.38 36 GLY B C 1
ATOM 1225 O O . GLY B 1 36 ? -8.906 21.828 -0.709 1 90.38 36 GLY B O 1
ATOM 1226 N N . PRO B 1 37 ? -7.258 20.375 -0.366 1 94.69 37 PRO B N 1
ATOM 1227 C CA . PRO B 1 37 ? -7.113 20.75 1.044 1 94.69 37 PRO B CA 1
ATOM 1228 C C . PRO B 1 37 ? -6.59 22.172 1.228 1 94.69 37 PRO B C 1
ATOM 1230 O O . PRO B 1 37 ? -5.785 22.656 0.425 1 94.69 37 PRO B O 1
ATOM 1233 N N . THR B 1 38 ? -7.062 22.766 2.322 1 93.88 38 THR B N 1
ATOM 1234 C CA . THR B 1 38 ? -6.633 24.125 2.611 1 93.88 38 THR B CA 1
ATOM 1235 C C . THR B 1 38 ? -5.414 24.141 3.529 1 93.88 38 THR B C 1
ATOM 1237 O O . THR B 1 38 ? -4.656 25.109 3.557 1 93.88 38 THR B O 1
ATOM 1240 N N . GLY B 1 39 ? -5.18 23.109 4.27 1 95.56 39 GLY B N 1
ATOM 1241 C CA . GLY B 1 39 ? -4.039 23 5.16 1 95.56 39 GLY B CA 1
ATOM 1242 C C . GLY B 1 39 ? -3.176 21.781 4.867 1 95.56 39 GLY B C 1
ATOM 1243 O O . GLY B 1 39 ? -3.422 21.062 3.898 1 95.56 39 GLY B O 1
ATOM 1244 N N . ASP B 1 40 ? -2.234 21.578 5.688 1 97.31 40 ASP B N 1
ATOM 1245 C CA . ASP B 1 40 ? -1.303 20.484 5.465 1 97.31 40 ASP B CA 1
ATOM 1246 C C . ASP B 1 40 ? -1.726 19.234 6.242 1 97.31 40 ASP B C 1
ATOM 1248 O O . ASP B 1 40 ? -1.156 18.156 6.055 1 97.31 40 ASP B O 1
ATOM 1252 N N . GLY B 1 41 ? -2.732 19.438 7.098 1 96.81 41 GLY B N 1
ATOM 1253 C CA . GLY B 1 41 ? -3.227 18.312 7.871 1 96.81 41 GLY B CA 1
ATOM 1254 C C . GLY B 1 41 ? -2.391 18.031 9.102 1 96.81 41 GLY B C 1
ATOM 1255 O O . GLY B 1 41 ? -2.467 16.938 9.672 1 96.81 41 GLY B O 1
ATOM 1256 N N . ALA B 1 42 ? -1.591 18.984 9.547 1 97.38 42 ALA B N 1
ATOM 1257 C CA . ALA B 1 42 ? -0.652 18.781 10.648 1 97.38 42 ALA B CA 1
ATOM 1258 C C . ALA B 1 42 ? -1.382 18.375 11.922 1 97.38 42 ALA B C 1
ATOM 1260 O O . ALA B 1 42 ? -0.935 17.484 12.641 1 97.38 42 ALA B O 1
ATOM 1261 N N . LYS B 1 43 ? -2.473 19.047 12.195 1 96.5 43 LYS B N 1
ATOM 1262 C CA . LYS B 1 43 ? -3.215 18.719 13.414 1 96.5 43 LYS B CA 1
ATOM 1263 C C . LYS B 1 43 ? -3.639 17.25 13.422 1 96.5 43 LYS B C 1
ATOM 1265 O O . LYS B 1 43 ? -3.434 16.547 14.414 1 96.5 43 LYS B O 1
ATOM 1270 N N . GLY B 1 44 ? -4.238 16.859 12.336 1 96.81 44 GLY B N 1
ATOM 1271 C CA . GLY B 1 44 ? -4.633 15.461 12.203 1 96.81 44 GLY B CA 1
ATOM 1272 C C . GLY B 1 44 ? -3.459 14.5 12.258 1 96.81 44 GLY B C 1
ATOM 1273 O O . GLY B 1 44 ? -3.543 13.438 12.883 1 96.81 44 GLY B O 1
ATOM 1274 N N . LEU B 1 45 ? -2.371 14.859 11.516 1 97.88 45 LEU B N 1
ATOM 1275 C CA . LEU B 1 45 ? -1.171 14.031 11.5 1 97.88 45 LEU B CA 1
ATOM 1276 C C . LEU B 1 45 ? -0.62 13.852 12.914 1 97.88 45 LEU B C 1
ATOM 1278 O O . LEU B 1 45 ? -0.293 12.727 13.312 1 97.88 45 LEU B O 1
ATOM 1282 N N . CYS B 1 46 ? -0.518 14.914 13.695 1 98.31 46 CYS B N 1
ATOM 1283 C CA . CYS B 1 46 ? -0.01 14.836 15.062 1 98.31 46 CYS B CA 1
ATOM 1284 C C . CYS B 1 46 ? -0.849 13.883 15.906 1 98.31 46 CYS B C 1
ATOM 1286 O O . CYS B 1 46 ? -0.31 13.109 16.703 1 98.31 46 CYS B O 1
ATOM 1288 N N . LYS B 1 47 ? -2.145 13.891 15.75 1 97.56 47 LYS B N 1
ATOM 1289 C CA . LYS B 1 47 ? -3.033 13 16.484 1 97.56 47 LYS B CA 1
ATOM 1290 C C . LYS B 1 47 ? -2.775 11.547 16.125 1 97.56 47 LYS B C 1
ATOM 1292 O O . LYS B 1 47 ? -2.943 10.648 16.953 1 97.56 47 LYS B O 1
ATOM 1297 N N . ARG B 1 48 ? -2.289 11.266 14.938 1 98.19 48 ARG B N 1
ATOM 1298 C CA . ARG B 1 48 ? -2.221 9.906 14.414 1 98.19 48 ARG B CA 1
ATOM 1299 C C . ARG B 1 48 ? -0.812 9.336 14.547 1 98.19 48 ARG B C 1
ATOM 1301 O O . ARG B 1 48 ? -0.586 8.156 14.289 1 98.19 48 ARG B O 1
ATOM 1308 N N . VAL B 1 49 ? 0.124 10.125 14.867 1 98.31 49 VAL B N 1
ATOM 1309 C CA . VAL B 1 49 ? 1.531 9.742 14.828 1 98.31 49 VAL B CA 1
ATOM 1310 C C . VAL B 1 49 ? 1.724 8.406 15.539 1 98.31 49 VAL B C 1
ATOM 1312 O O . VAL B 1 49 ? 2.322 7.48 14.984 1 98.31 49 VAL B O 1
ATOM 1315 N N . PRO B 1 50 ? 1.191 8.227 16.828 1 97.69 50 PRO B N 1
ATOM 1316 C CA . PRO B 1 50 ? 1.44 6.938 17.484 1 97.69 50 PRO B CA 1
ATOM 1317 C C . PRO B 1 50 ? 0.818 5.762 16.734 1 97.69 50 PRO B C 1
ATOM 1319 O O . PRO B 1 50 ? 1.435 4.699 16.625 1 97.69 50 PRO B O 1
ATOM 1322 N N . LYS B 1 51 ? -0.299 5.953 16.219 1 98.56 51 LYS B N 1
ATOM 1323 C CA . LYS B 1 51 ? -0.957 4.887 15.477 1 98.56 51 LYS B CA 1
ATOM 1324 C C . LYS B 1 51 ? -0.2 4.574 14.188 1 98.56 51 LYS B C 1
ATOM 1326 O O . LYS B 1 51 ? -0.044 3.406 13.82 1 98.56 51 LYS B O 1
ATOM 1331 N N . LEU B 1 52 ? 0.262 5.605 13.477 1 98.62 52 LEU B N 1
ATOM 1332 C CA . LEU B 1 52 ? 1.012 5.418 12.242 1 98.62 52 LEU B CA 1
ATOM 1333 C C . LEU B 1 52 ? 2.322 4.688 12.508 1 98.62 52 LEU B C 1
ATOM 1335 O O . LEU B 1 52 ? 2.721 3.812 11.727 1 98.62 52 LEU B O 1
ATOM 1339 N N . ASP B 1 53 ? 2.959 5.055 13.555 1 98.38 53 ASP B N 1
ATOM 1340 C CA . ASP B 1 53 ? 4.215 4.41 13.922 1 98.38 53 ASP B CA 1
ATOM 1341 C C . ASP B 1 53 ? 4.016 2.916 14.156 1 98.38 53 ASP B C 1
ATOM 1343 O O . ASP B 1 53 ? 4.793 2.092 13.672 1 98.38 53 ASP B O 1
ATOM 1347 N N . ARG B 1 54 ? 3.004 2.576 14.875 1 98.56 54 ARG B N 1
ATOM 1348 C CA . ARG B 1 54 ? 2.703 1.173 15.141 1 98.56 54 ARG B CA 1
ATOM 1349 C C . ARG B 1 54 ? 2.396 0.422 13.852 1 98.56 54 ARG B C 1
ATOM 1351 O O . ARG B 1 54 ? 2.836 -0.715 13.664 1 98.56 54 ARG B O 1
ATOM 1358 N N . ARG B 1 55 ? 1.715 1.081 12.969 1 98.75 55 ARG B N 1
ATOM 1359 C CA . ARG B 1 55 ? 1.384 0.448 11.695 1 98.75 55 ARG B CA 1
ATOM 1360 C C . ARG B 1 55 ? 2.641 0.171 10.883 1 98.75 55 ARG B C 1
ATOM 1362 O O . ARG B 1 55 ? 2.793 -0.913 10.312 1 98.75 55 ARG B O 1
ATOM 1369 N N . ILE B 1 56 ? 3.502 1.162 10.852 1 98.75 56 ILE B N 1
ATOM 1370 C CA . ILE B 1 56 ? 4.742 1.004 10.102 1 98.75 56 ILE B CA 1
ATOM 1371 C C . ILE B 1 56 ? 5.578 -0.118 10.711 1 98.75 56 ILE B C 1
ATOM 1373 O O . ILE B 1 56 ? 6.117 -0.961 9.992 1 98.75 56 ILE B O 1
ATOM 1377 N N . GLY B 1 57 ? 5.664 -0.122 12.055 1 98.56 57 GLY B N 1
ATOM 1378 C CA . GLY B 1 57 ? 6.402 -1.181 12.727 1 98.56 57 GLY B CA 1
ATOM 1379 C C . GLY B 1 57 ? 5.863 -2.566 12.422 1 98.56 57 GLY B C 1
ATOM 1380 O O . GLY B 1 57 ? 6.637 -3.49 12.156 1 98.56 57 GLY B O 1
ATOM 1381 N N . ARG B 1 58 ? 4.598 -2.742 12.461 1 98.62 58 ARG B N 1
ATOM 1382 C CA . ARG B 1 58 ? 3.986 -4.031 12.156 1 98.62 58 ARG B CA 1
ATOM 1383 C C . ARG B 1 58 ? 4.27 -4.445 10.719 1 98.62 58 ARG B C 1
ATOM 1385 O O . ARG B 1 58 ? 4.555 -5.613 10.445 1 98.62 58 ARG B O 1
ATOM 1392 N N . ALA B 1 59 ? 4.168 -3.477 9.836 1 98.75 59 ALA B N 1
ATOM 1393 C CA . ALA B 1 59 ? 4.426 -3.771 8.43 1 98.75 59 ALA B CA 1
ATOM 1394 C C . ALA B 1 59 ? 5.871 -4.219 8.219 1 98.75 59 ALA B C 1
ATOM 1396 O O . ALA B 1 59 ? 6.129 -5.184 7.5 1 98.75 59 ALA B O 1
ATOM 1397 N N . LEU B 1 60 ? 6.77 -3.533 8.844 1 98.88 60 LEU B N 1
ATOM 1398 C CA . LEU B 1 60 ? 8.18 -3.879 8.703 1 98.88 60 LEU B CA 1
ATOM 1399 C C . LEU B 1 60 ? 8.461 -5.262 9.281 1 98.88 60 LEU B C 1
ATOM 1401 O O . LEU B 1 60 ? 9.227 -6.039 8.703 1 98.88 60 LEU B O 1
ATOM 1405 N N . LYS B 1 61 ? 7.84 -5.57 10.391 1 98.5 61 LYS B N 1
ATOM 1406 C CA . LYS B 1 61 ? 8 -6.895 10.977 1 98.5 61 LYS B CA 1
ATOM 1407 C C . LYS B 1 61 ? 7.477 -7.98 10.047 1 98.5 61 LYS B C 1
ATOM 1409 O O . LYS B 1 61 ? 8.102 -9.031 9.891 1 98.5 61 LYS B O 1
ATOM 1414 N N . ARG B 1 62 ? 6.359 -7.691 9.422 1 98.56 62 ARG B N 1
ATOM 1415 C CA . ARG B 1 62 ? 5.793 -8.648 8.477 1 98.56 62 ARG B CA 1
ATOM 1416 C C . ARG B 1 62 ? 6.719 -8.852 7.281 1 98.56 62 ARG B C 1
ATOM 1418 O O . ARG B 1 62 ? 7.004 -9.984 6.895 1 98.56 62 ARG B O 1
ATOM 1425 N N . LEU B 1 63 ? 7.172 -7.777 6.703 1 98.81 63 LEU B N 1
ATOM 1426 C CA . LEU B 1 63 ? 8 -7.832 5.508 1 98.81 63 LEU B CA 1
ATOM 1427 C C . LEU B 1 63 ? 9.305 -8.578 5.781 1 98.81 63 LEU B C 1
ATOM 1429 O O . LEU B 1 63 ? 9.828 -9.266 4.898 1 98.81 63 LEU B O 1
ATOM 1433 N N . ASP B 1 64 ? 9.742 -8.602 7 1 98.19 64 ASP B N 1
ATOM 1434 C CA . ASP B 1 64 ? 11.055 -9.141 7.348 1 98.19 64 ASP B CA 1
ATOM 1435 C C . ASP B 1 64 ? 10.938 -10.562 7.887 1 98.19 64 ASP B C 1
ATOM 1437 O O . ASP B 1 64 ? 11.945 -11.195 8.219 1 98.19 64 ASP B O 1
ATOM 1441 N N . ALA B 1 65 ? 9.766 -11.078 7.992 1 97.94 65 ALA B N 1
ATOM 1442 C CA . ALA B 1 65 ? 9.547 -12.398 8.57 1 97.94 65 ALA B CA 1
ATOM 1443 C C . ALA B 1 65 ? 10.047 -13.5 7.641 1 97.94 65 ALA B C 1
ATOM 1445 O O . ALA B 1 65 ? 10.523 -13.211 6.539 1 97.94 65 ALA B O 1
ATOM 1446 N N . GLY B 1 66 ? 9.984 -14.68 8.148 1 96.62 66 GLY B N 1
ATOM 1447 C CA . GLY B 1 66 ? 10.445 -15.82 7.379 1 96.62 66 GLY B CA 1
ATOM 1448 C C . GLY B 1 66 ? 9.461 -16.25 6.309 1 96.62 66 GLY B C 1
ATOM 1449 O O . GLY B 1 66 ? 8.383 -15.672 6.168 1 96.62 66 GLY B O 1
ATOM 1450 N N . ALA B 1 67 ? 9.828 -17.266 5.539 1 96.94 67 ALA B N 1
ATOM 1451 C CA . ALA B 1 67 ? 9.094 -17.703 4.359 1 96.94 67 ALA B CA 1
ATOM 1452 C C . ALA B 1 67 ? 7.719 -18.25 4.742 1 96.94 67 ALA B C 1
ATOM 1454 O O . ALA B 1 67 ? 6.836 -18.375 3.889 1 96.94 67 ALA B O 1
ATOM 1455 N N . GLY B 1 68 ? 7.594 -18.578 5.965 1 96.31 68 GLY B N 1
ATOM 1456 C CA . GLY B 1 68 ? 6.312 -19.109 6.406 1 96.31 68 GLY B CA 1
ATOM 1457 C C . GLY B 1 68 ? 5.273 -18.031 6.652 1 96.31 68 GLY B C 1
ATOM 1458 O O . GLY B 1 68 ? 4.086 -18.328 6.805 1 96.31 68 GLY B O 1
ATOM 1459 N N . ARG B 1 69 ? 5.785 -16.828 6.629 1 96.69 69 ARG B N 1
ATOM 1460 C CA . ARG B 1 69 ? 4.871 -15.727 6.922 1 96.69 69 ARG B CA 1
ATOM 1461 C C . ARG B 1 69 ? 4.328 -15.102 5.641 1 96.69 69 ARG B C 1
ATOM 1463 O O . ARG B 1 69 ? 5.094 -14.586 4.828 1 96.69 69 ARG B O 1
ATOM 1470 N N . ARG B 1 70 ? 2.936 -15.055 5.562 1 96 70 ARG B N 1
ATOM 1471 C CA . ARG B 1 70 ? 2.326 -14.367 4.426 1 96 70 ARG B CA 1
ATOM 1472 C C . ARG B 1 70 ? 2.666 -12.883 4.438 1 96 70 ARG B C 1
ATOM 1474 O O . ARG B 1 70 ? 2.625 -12.234 5.484 1 96 70 ARG B O 1
ATOM 1481 N N . GLY B 1 71 ? 3.031 -12.43 3.275 1 97.62 71 GLY B N 1
ATOM 1482 C CA . GLY B 1 71 ? 3.359 -11.023 3.145 1 97.62 71 GLY B CA 1
ATOM 1483 C C . GLY B 1 71 ? 4.84 -10.734 3.307 1 97.62 71 GLY B C 1
ATOM 1484 O O . GLY B 1 71 ? 5.297 -9.617 3.055 1 97.62 71 GLY B O 1
ATOM 1485 N N . SER B 1 72 ? 5.656 -11.703 3.67 1 98.56 72 SER B N 1
ATOM 1486 C CA . SER B 1 72 ? 7.086 -11.492 3.875 1 98.56 72 SER B CA 1
ATOM 1487 C C . SER B 1 72 ? 7.84 -11.492 2.551 1 98.56 72 SER B C 1
ATOM 1489 O O . SER B 1 72 ? 7.391 -12.086 1.571 1 98.56 72 SER B O 1
ATOM 1491 N N . VAL B 1 73 ? 8.867 -10.812 2.562 1 98.81 73 VAL B N 1
ATOM 1492 C CA . VAL B 1 73 ? 9.766 -10.805 1.41 1 98.81 73 VAL B CA 1
ATOM 1493 C C . VAL B 1 73 ? 10.266 -12.227 1.141 1 98.81 73 VAL B C 1
ATOM 1495 O O . VAL B 1 73 ? 10.281 -12.672 -0.008 1 98.81 73 VAL B O 1
ATOM 1498 N N . ALA B 1 74 ? 10.578 -12.945 2.174 1 98.56 74 ALA B N 1
ATOM 1499 C CA . ALA B 1 74 ? 11.117 -14.297 2.051 1 98.56 74 ALA B CA 1
ATOM 1500 C C . ALA B 1 74 ? 10.094 -15.234 1.41 1 98.56 74 ALA B C 1
ATOM 1502 O O . ALA B 1 74 ? 10.445 -16.078 0.587 1 98.56 74 ALA B O 1
ATOM 1503 N N . ARG B 1 75 ? 8.859 -15.117 1.792 1 98.44 75 ARG B N 1
ATOM 1504 C CA . ARG B 1 75 ? 7.82 -15.969 1.218 1 98.44 75 ARG B CA 1
ATOM 1505 C C . ARG B 1 75 ? 7.668 -15.711 -0.278 1 98.44 75 ARG B C 1
ATOM 1507 O O . ARG B 1 75 ? 7.574 -16.656 -1.067 1 98.44 75 ARG B O 1
ATOM 1514 N N . LEU B 1 76 ? 7.695 -14.461 -0.653 1 98.69 76 LEU B N 1
ATOM 1515 C CA . LEU B 1 76 ? 7.539 -14.117 -2.062 1 98.69 76 LEU B CA 1
ATOM 1516 C C . LEU B 1 76 ? 8.742 -14.578 -2.873 1 98.69 76 LEU B C 1
ATOM 1518 O O . LEU B 1 76 ? 8.594 -15.031 -4.008 1 98.69 76 LEU B O 1
ATOM 1522 N N . GLN B 1 77 ? 9.891 -14.5 -2.289 1 98.81 77 GLN B N 1
ATOM 1523 C CA . GLN B 1 77 ? 11.086 -15.023 -2.951 1 98.81 77 GLN B CA 1
ATOM 1524 C C . GLN B 1 77 ? 10.961 -16.516 -3.211 1 98.81 77 GLN B C 1
ATOM 1526 O O . GLN B 1 77 ? 11.312 -17 -4.285 1 98.81 77 GLN B O 1
ATOM 1531 N N . ARG B 1 78 ? 10.422 -17.203 -2.268 1 98.56 78 ARG B N 1
ATOM 1532 C CA . ARG B 1 78 ? 10.227 -18.641 -2.441 1 98.56 78 ARG B CA 1
ATOM 1533 C C . ARG B 1 78 ? 9.25 -18.922 -3.576 1 98.56 78 ARG B C 1
ATOM 1535 O O . ARG B 1 78 ? 9.453 -19.844 -4.359 1 98.56 78 ARG B O 1
ATOM 1542 N N . ARG B 1 79 ? 8.266 -18.172 -3.691 1 98.62 79 ARG B N 1
ATOM 1543 C CA . ARG B 1 79 ? 7.297 -18.359 -4.766 1 98.62 79 ARG B CA 1
ATOM 1544 C C . ARG B 1 79 ? 7.922 -18.062 -6.125 1 98.62 79 ARG B C 1
ATOM 1546 O O . ARG B 1 79 ? 7.621 -18.734 -7.109 1 98.62 79 ARG B O 1
ATOM 1553 N N . VAL B 1 80 ? 8.789 -17.094 -6.191 1 98.75 80 VAL B N 1
ATOM 1554 C CA . VAL B 1 80 ? 9.516 -16.812 -7.422 1 98.75 80 VAL B CA 1
ATOM 1555 C C . VAL B 1 80 ? 10.367 -18.016 -7.812 1 98.75 80 VAL B C 1
ATOM 1557 O O . VAL B 1 80 ? 10.336 -18.453 -8.961 1 98.75 80 VAL B O 1
ATOM 1560 N N . ASP B 1 81 ? 11.047 -18.547 -6.836 1 98.56 81 ASP B N 1
ATOM 1561 C CA . ASP B 1 81 ? 11.906 -19.688 -7.086 1 98.56 81 ASP B CA 1
ATOM 1562 C C . ASP B 1 81 ? 11.086 -20.891 -7.555 1 98.56 81 ASP B C 1
ATOM 1564 O O . ASP B 1 81 ? 11.484 -21.594 -8.492 1 98.56 81 ASP B O 1
ATOM 1568 N N . ASN B 1 82 ? 10 -21.094 -6.918 1 98.12 82 ASN B N 1
ATOM 1569 C CA . ASN B 1 82 ? 9.125 -22.188 -7.312 1 98.12 82 ASN B CA 1
ATOM 1570 C C . ASN B 1 82 ? 8.609 -22.016 -8.734 1 98.12 82 ASN B C 1
ATOM 1572 O O . ASN B 1 82 ? 8.523 -22.984 -9.492 1 98.12 82 ASN B O 1
ATOM 1576 N N . ALA B 1 83 ? 8.297 -20.844 -9.094 1 98.31 83 ALA B N 1
ATOM 1577 C CA . ALA B 1 83 ? 7.793 -20.562 -10.438 1 98.31 83 ALA B CA 1
ATOM 1578 C C . ALA B 1 83 ? 8.867 -20.828 -11.492 1 98.31 83 ALA B C 1
ATOM 1580 O O . ALA B 1 83 ? 8.586 -21.391 -12.547 1 98.31 83 ALA B O 1
ATOM 1581 N N . LYS B 1 84 ? 10.039 -20.375 -11.164 1 98.38 84 LYS B N 1
ATOM 1582 C CA . LYS B 1 84 ? 11.156 -20.609 -12.078 1 98.38 84 LYS B CA 1
ATOM 1583 C C . LYS B 1 84 ? 11.422 -22.109 -12.242 1 98.38 84 LYS B C 1
ATOM 1585 O O . LYS B 1 84 ? 11.641 -22.578 -13.359 1 98.38 84 LYS B O 1
ATOM 1590 N N . GLN B 1 85 ? 11.359 -22.828 -11.203 1 97.69 85 GLN B N 1
ATOM 1591 C CA . GLN B 1 85 ? 11.586 -24.281 -11.242 1 97.69 85 GLN B CA 1
ATOM 1592 C C . GLN B 1 85 ? 10.516 -24.984 -12.062 1 97.69 85 GLN B C 1
ATOM 1594 O O . GLN B 1 85 ? 10.797 -25.969 -12.75 1 97.69 85 GLN B O 1
ATOM 1599 N N . ALA B 1 86 ? 9.352 -24.453 -11.984 1 96.12 86 ALA B N 1
ATOM 1600 C CA . ALA B 1 86 ? 8.227 -25.062 -12.695 1 96.12 86 ALA B CA 1
ATOM 1601 C C . ALA B 1 86 ? 8.195 -24.609 -14.156 1 96.12 86 ALA B C 1
ATOM 1603 O O . ALA B 1 86 ? 7.402 -25.125 -14.953 1 96.12 86 ALA B O 1
ATOM 1604 N N . GLY B 1 87 ? 8.977 -23.594 -14.469 1 96.44 87 GLY B N 1
ATOM 1605 C CA . GLY B 1 87 ? 9.016 -23.078 -15.836 1 96.44 87 GLY B CA 1
ATOM 1606 C C . GLY B 1 87 ? 7.855 -22.156 -16.156 1 96.44 87 GLY B C 1
ATOM 1607 O O . GLY B 1 87 ? 7.504 -21.984 -17.328 1 96.44 87 GLY B O 1
ATOM 1608 N N . HIS B 1 88 ? 7.207 -21.656 -15.094 1 97.19 88 HIS B N 1
ATOM 1609 C CA . HIS B 1 88 ? 6.129 -20.703 -15.289 1 97.19 88 HIS B CA 1
ATOM 1610 C C . HIS B 1 88 ? 6.676 -19.281 -15.445 1 97.19 88 HIS B C 1
ATOM 1612 O O . HIS B 1 88 ? 6.602 -18.484 -14.516 1 97.19 88 HIS B O 1
ATOM 1618 N N . THR B 1 89 ? 7.098 -18.922 -16.609 1 96.69 89 THR B N 1
ATOM 1619 C CA . THR B 1 89 ? 7.895 -17.719 -16.859 1 96.69 89 THR B CA 1
ATOM 1620 C C . THR B 1 89 ? 7.086 -16.469 -16.562 1 96.69 89 THR B C 1
ATOM 1622 O O . THR B 1 89 ? 7.574 -15.547 -15.891 1 96.69 89 THR B O 1
ATOM 1625 N N . GLU B 1 90 ? 5.844 -16.391 -17.031 1 97.38 90 GLU B N 1
ATOM 1626 C CA . GLU B 1 90 ? 5.023 -15.195 -16.812 1 97.38 90 GLU B CA 1
ATOM 1627 C C . GLU B 1 90 ? 4.656 -15.047 -15.344 1 97.38 90 GLU B C 1
ATOM 1629 O O . GLU B 1 90 ? 4.598 -13.93 -14.82 1 97.38 90 GLU B O 1
ATOM 1634 N N . ILE B 1 91 ? 4.48 -16.156 -14.656 1 98.25 91 ILE B N 1
ATOM 1635 C CA . ILE B 1 91 ? 4.191 -16.125 -13.227 1 98.25 91 ILE B CA 1
ATOM 1636 C C . ILE B 1 91 ? 5.418 -15.641 -12.461 1 98.25 91 ILE B C 1
ATOM 1638 O O . ILE B 1 91 ? 5.309 -14.781 -11.586 1 98.25 91 ILE B O 1
ATOM 1642 N N . ALA B 1 92 ? 6.586 -16.172 -12.859 1 98.5 92 ALA B N 1
ATOM 1643 C CA . ALA B 1 92 ? 7.828 -15.773 -12.195 1 98.5 92 ALA B CA 1
ATOM 1644 C C . ALA B 1 92 ? 8.086 -14.281 -12.359 1 98.5 92 ALA B C 1
ATOM 1646 O O . ALA B 1 92 ? 8.508 -13.609 -11.414 1 98.5 92 ALA B O 1
ATOM 1647 N N . THR B 1 93 ? 7.805 -13.75 -13.531 1 98.62 93 THR B N 1
ATOM 1648 C CA . THR B 1 93 ? 8.023 -12.328 -13.789 1 98.62 93 THR B CA 1
ATOM 1649 C C . THR B 1 93 ? 7.098 -11.469 -12.93 1 98.62 93 THR B C 1
ATOM 1651 O O . THR B 1 93 ? 7.535 -10.5 -12.312 1 98.62 93 THR B O 1
ATOM 1654 N N . PHE B 1 94 ? 5.848 -11.914 -12.898 1 98.75 94 PHE B N 1
ATOM 1655 C CA . PHE B 1 94 ? 4.871 -11.195 -12.086 1 98.75 94 PHE B CA 1
ATOM 1656 C C . PHE B 1 94 ? 5.289 -11.188 -10.625 1 98.75 94 PHE B C 1
ATOM 1658 O O . PHE B 1 94 ? 5.305 -10.133 -9.984 1 98.75 94 PHE B O 1
ATOM 1665 N N . LEU B 1 95 ? 5.652 -12.266 -10.117 1 98.81 95 LEU B N 1
ATOM 1666 C CA . LEU B 1 95 ? 6.027 -12.391 -8.711 1 98.81 95 LEU B CA 1
ATOM 1667 C C . LEU B 1 95 ? 7.328 -11.648 -8.43 1 98.81 95 LEU B C 1
ATOM 1669 O O . LEU B 1 95 ? 7.484 -11.047 -7.359 1 98.81 95 LEU B O 1
ATOM 1673 N N . LYS B 1 96 ? 8.297 -11.688 -9.344 1 98.81 96 LYS B N 1
ATOM 1674 C CA . LYS B 1 96 ? 9.57 -11 -9.172 1 98.81 96 LYS B CA 1
ATOM 1675 C C . LYS B 1 96 ? 9.375 -9.492 -9.07 1 98.81 96 LYS B C 1
ATOM 1677 O O . LYS B 1 96 ? 10.008 -8.828 -8.242 1 98.81 96 LYS B O 1
ATOM 1682 N N . ASP B 1 97 ? 8.539 -8.992 -9.945 1 98.69 97 ASP B N 1
ATOM 1683 C CA . ASP B 1 97 ? 8.281 -7.555 -9.891 1 98.69 97 ASP B CA 1
ATOM 1684 C C . ASP B 1 97 ? 7.594 -7.164 -8.586 1 98.69 97 ASP B C 1
ATOM 1686 O O . ASP B 1 97 ? 7.895 -6.121 -8.008 1 98.69 97 ASP B O 1
ATOM 1690 N N . ARG B 1 98 ? 6.703 -8 -8.125 1 98.12 98 ARG B N 1
ATOM 1691 C CA . ARG B 1 98 ? 6.082 -7.77 -6.824 1 98.12 98 ARG B CA 1
ATOM 1692 C C . ARG B 1 98 ? 7.113 -7.852 -5.707 1 98.12 98 ARG B C 1
ATOM 1694 O O . ARG B 1 98 ? 7.059 -7.078 -4.746 1 98.12 98 ARG B O 1
ATOM 1701 N N . LEU B 1 99 ? 8.055 -8.781 -5.875 1 98.75 99 LEU B N 1
ATOM 1702 C CA . LEU B 1 99 ? 9.133 -8.922 -4.898 1 98.75 99 LEU B CA 1
ATOM 1703 C C . LEU B 1 99 ? 9.992 -7.668 -4.852 1 98.75 99 LEU B C 1
ATOM 1705 O O . LEU B 1 99 ? 10.312 -7.172 -3.768 1 98.75 99 LEU B O 1
ATOM 1709 N N . ASP B 1 100 ? 10.289 -7.156 -5.984 1 98.38 100 ASP B N 1
ATOM 1710 C CA . ASP B 1 100 ? 11.094 -5.938 -6.051 1 98.38 100 ASP B CA 1
ATOM 1711 C C . ASP B 1 100 ? 10.359 -4.762 -5.406 1 98.38 100 ASP B C 1
ATOM 1713 O O . ASP B 1 100 ? 10.977 -3.955 -4.707 1 98.38 100 ASP B O 1
ATOM 1717 N N . PHE B 1 101 ? 9.109 -4.719 -5.66 1 98.5 101 PHE B N 1
ATOM 1718 C CA . PHE B 1 101 ? 8.328 -3.668 -5.016 1 98.5 101 PHE B CA 1
ATOM 1719 C C . PHE B 1 101 ? 8.352 -3.83 -3.502 1 98.5 101 PHE B C 1
ATOM 1721 O O . PHE B 1 101 ? 8.523 -2.855 -2.77 1 98.5 101 PHE B O 1
ATOM 1728 N N . ARG B 1 102 ? 8.18 -5.016 -3.07 1 98.44 102 ARG B N 1
ATOM 1729 C CA . ARG B 1 102 ? 8.141 -5.238 -1.63 1 98.44 102 ARG B CA 1
ATOM 1730 C C . ARG B 1 102 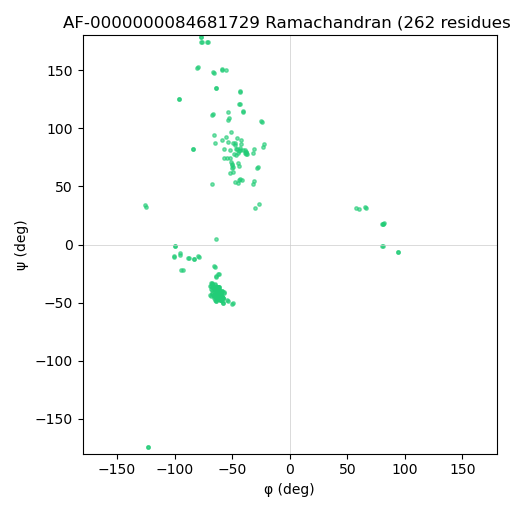? 9.477 -4.898 -0.982 1 98.44 102 ARG B C 1
ATOM 1732 O O . ARG B 1 102 ? 9.516 -4.395 0.142 1 98.44 102 ARG B O 1
ATOM 1739 N N . LYS B 1 103 ? 10.555 -5.156 -1.604 1 98.56 103 LYS B N 1
ATOM 1740 C CA . LYS B 1 103 ? 11.859 -4.754 -1.104 1 98.56 103 LYS B CA 1
ATOM 1741 C C . LYS B 1 103 ? 11.992 -3.234 -1.053 1 98.56 103 LYS B C 1
ATOM 1743 O O . LYS B 1 103 ? 12.547 -2.686 -0.102 1 98.56 103 LYS B O 1
ATOM 1748 N N . SER B 1 104 ? 11.438 -2.588 -2.051 1 98.12 104 SER B N 1
ATOM 1749 C CA . SER B 1 104 ? 11.461 -1.129 -2.039 1 98.12 104 SER B CA 1
ATOM 1750 C C . SER B 1 104 ? 10.586 -0.572 -0.923 1 98.12 104 SER B C 1
ATOM 1752 O O . SER B 1 104 ? 10.883 0.479 -0.355 1 98.12 104 SER B O 1
ATOM 1754 N N . LEU B 1 105 ? 9.531 -1.281 -0.657 1 98.38 105 LEU B N 1
ATOM 1755 C CA . LEU B 1 105 ? 8.617 -0.876 0.409 1 98.38 105 LEU B CA 1
ATOM 1756 C C . LEU B 1 105 ? 9.328 -0.881 1.759 1 98.38 105 LEU B C 1
ATOM 1758 O O . LEU B 1 105 ? 9.102 0.006 2.586 1 98.38 105 LEU B O 1
ATOM 1762 N N . VAL B 1 106 ? 10.227 -1.817 1.992 1 98.69 106 VAL B N 1
ATOM 1763 C CA . VAL B 1 106 ? 11 -1.859 3.229 1 98.69 106 VAL B CA 1
ATOM 1764 C C . VAL B 1 106 ? 11.805 -0.568 3.381 1 98.69 106 VAL B C 1
ATOM 1766 O O . VAL B 1 106 ? 11.781 0.064 4.438 1 98.69 106 VAL B O 1
ATOM 1769 N N . THR B 1 107 ? 12.477 -0.205 2.299 1 97.94 107 THR B N 1
ATOM 1770 C CA . THR B 1 107 ? 13.273 1.019 2.314 1 97.94 107 THR B CA 1
ATOM 1771 C C . THR B 1 107 ? 12.391 2.236 2.568 1 97.94 107 THR B C 1
ATOM 1773 O O . THR B 1 107 ? 12.727 3.098 3.381 1 97.94 107 THR B O 1
ATOM 1776 N N . ASN B 1 108 ? 11.336 2.254 1.919 1 98.31 108 ASN B N 1
ATOM 1777 C CA . ASN B 1 108 ? 10.414 3.373 2.07 1 98.31 108 ASN B CA 1
ATOM 1778 C C . ASN B 1 108 ? 9.852 3.451 3.49 1 98.31 108 ASN B C 1
ATOM 1780 O O . ASN B 1 108 ? 9.773 4.535 4.07 1 98.31 108 ASN B O 1
ATOM 1784 N N . LEU B 1 109 ? 9.445 2.395 4.035 1 98.69 109 LEU B N 1
ATOM 1785 C CA . LEU B 1 109 ? 8.828 2.369 5.359 1 98.69 109 LEU B CA 1
ATOM 1786 C C . LEU B 1 109 ? 9.836 2.754 6.434 1 98.69 109 LEU B C 1
ATOM 1788 O O . LEU B 1 109 ? 9.484 3.402 7.422 1 98.69 109 LEU B O 1
ATOM 1792 N N . LYS B 1 110 ? 11.078 2.332 6.258 1 98.62 110 LYS B N 1
ATOM 1793 C CA . LYS B 1 110 ? 12.117 2.756 7.191 1 98.62 110 LYS B CA 1
ATOM 1794 C C . LYS B 1 110 ? 12.312 4.27 7.156 1 98.62 110 LYS B C 1
ATOM 1796 O O . LYS B 1 110 ? 12.422 4.91 8.203 1 98.62 110 LYS B O 1
ATOM 1801 N N . GLN B 1 111 ? 12.344 4.809 5.984 1 98.38 111 GLN B N 1
ATOM 1802 C CA . GLN B 1 111 ? 12.43 6.258 5.852 1 98.38 111 GLN B CA 1
ATOM 1803 C C . GLN B 1 111 ? 11.211 6.941 6.465 1 98.38 111 GLN B C 1
ATOM 1805 O O . GLN B 1 111 ? 11.344 7.961 7.145 1 98.38 111 GLN B O 1
ATOM 1810 N N . ARG B 1 112 ? 10.094 6.363 6.223 1 98.5 112 ARG B N 1
ATOM 1811 C CA . ARG B 1 112 ? 8.859 6.941 6.75 1 98.5 112 ARG B CA 1
ATOM 1812 C C . ARG B 1 112 ? 8.867 6.941 8.273 1 98.5 112 ARG B C 1
ATOM 1814 O O . ARG B 1 112 ? 8.383 7.883 8.906 1 98.5 112 ARG B O 1
ATOM 1821 N N . GLN B 1 113 ? 9.375 5.965 8.805 1 98.38 113 GLN B N 1
ATOM 1822 C CA . GLN B 1 113 ? 9.477 5.883 10.258 1 98.38 113 GLN B CA 1
ATOM 1823 C C . GLN B 1 113 ? 10.359 7 10.805 1 98.38 113 GLN B C 1
ATOM 1825 O O . GLN B 1 113 ? 10.023 7.629 11.812 1 98.38 113 GLN B O 1
ATOM 1830 N N . LYS B 1 114 ? 11.453 7.176 10.188 1 97.81 114 LYS B N 1
ATOM 1831 C CA . LYS B 1 114 ? 12.352 8.258 10.594 1 97.81 114 LYS B CA 1
ATOM 1832 C C . LYS B 1 114 ? 11.664 9.609 10.484 1 97.81 114 LYS B C 1
ATOM 1834 O O . LYS B 1 114 ? 11.734 10.43 11.406 1 97.81 114 LYS B O 1
ATOM 1839 N N . ASP B 1 115 ? 11.016 9.828 9.398 1 98.25 115 ASP B N 1
ATOM 1840 C CA . ASP B 1 115 ? 10.297 11.078 9.188 1 98.25 115 ASP B CA 1
ATOM 1841 C C . ASP B 1 115 ? 9.211 11.266 10.25 1 98.25 115 ASP B C 1
ATOM 1843 O O . ASP B 1 115 ? 9 12.383 10.734 1 98.25 115 ASP B O 1
ATOM 1847 N N . LEU B 1 116 ? 8.555 10.188 10.508 1 98.44 116 LEU B N 1
ATOM 1848 C CA . LEU B 1 116 ? 7.477 10.242 11.492 1 98.44 116 LEU B CA 1
ATOM 1849 C C . LEU B 1 116 ? 8.016 10.641 12.867 1 98.44 116 LEU B C 1
ATOM 1851 O O . LEU B 1 116 ? 7.355 11.367 13.609 1 98.44 116 LEU B O 1
ATOM 1855 N N . ASN B 1 117 ? 9.172 10.172 13.172 1 97.75 117 ASN B N 1
ATOM 1856 C CA . ASN B 1 117 ? 9.812 10.586 14.414 1 97.75 117 ASN B CA 1
ATOM 1857 C C . ASN B 1 117 ? 10.078 12.086 14.438 1 97.75 117 ASN B C 1
ATOM 1859 O O . ASN B 1 117 ? 9.898 12.742 15.469 1 97.75 117 ASN B O 1
ATOM 1863 N N . ASP B 1 118 ? 10.539 12.609 13.391 1 97.88 118 ASP B N 1
ATOM 1864 C CA . ASP B 1 118 ? 10.75 14.047 13.289 1 97.88 118 ASP B CA 1
ATOM 1865 C C . ASP B 1 118 ? 9.43 14.805 13.43 1 97.88 118 ASP B C 1
ATOM 1867 O O . ASP B 1 118 ? 9.383 15.867 14.055 1 97.88 118 ASP B O 1
ATOM 1871 N N . VAL B 1 119 ? 8.375 14.25 12.898 1 98.31 119 VAL B N 1
ATOM 1872 C CA . VAL B 1 119 ? 7.047 14.852 13.031 1 98.31 119 VAL B CA 1
ATOM 1873 C C . VAL B 1 119 ? 6.617 14.836 14.492 1 98.31 119 VAL B C 1
ATOM 1875 O O . VAL B 1 119 ? 6.059 15.82 14.992 1 98.31 119 VAL B O 1
ATOM 1878 N N . ARG B 1 120 ? 6.844 13.781 15.117 1 98 120 ARG B N 1
ATOM 1879 C CA . ARG B 1 120 ? 6.523 13.68 16.531 1 98 120 ARG B CA 1
ATOM 1880 C C . ARG B 1 120 ? 7.172 14.812 17.328 1 98 120 ARG B C 1
ATOM 1882 O O . ARG B 1 120 ? 6.516 15.453 18.156 1 98 120 ARG B O 1
ATOM 1889 N N . THR B 1 121 ? 8.422 15.047 17.109 1 97.31 121 THR B N 1
ATOM 1890 C CA . THR B 1 121 ? 9.148 16.125 17.781 1 97.31 121 THR B CA 1
ATOM 1891 C C . THR B 1 121 ? 8.562 17.484 17.422 1 97.31 121 THR B C 1
ATOM 1893 O O . THR B 1 121 ? 8.367 18.328 18.281 1 97.31 121 THR B O 1
ATOM 1896 N N . TRP B 1 122 ? 8.305 17.625 16.188 1 97.56 122 TRP B N 1
ATOM 1897 C CA . TRP B 1 122 ? 7.695 18.859 15.727 1 97.56 122 TRP B CA 1
ATOM 1898 C C . TRP B 1 122 ? 6.367 19.109 16.438 1 97.56 122 TRP B C 1
ATOM 1900 O O . TRP B 1 122 ? 6.074 20.234 16.844 1 97.56 122 TRP B O 1
ATOM 1910 N N . CYS B 1 123 ? 5.527 18.047 16.516 1 97.94 123 CYS B N 1
ATOM 1911 C CA . CYS B 1 123 ? 4.223 18.156 17.156 1 97.94 123 CYS B CA 1
ATOM 1912 C C . CYS B 1 123 ? 4.359 18.641 18.594 1 97.94 123 CYS B C 1
ATOM 1914 O O . CYS B 1 123 ? 3.578 19.484 19.031 1 97.94 123 CYS B O 1
ATOM 1916 N N . ARG B 1 124 ? 5.266 18.188 19.266 1 95.94 124 ARG B N 1
ATOM 1917 C CA . ARG B 1 124 ? 5.512 18.609 20.641 1 95.94 124 ARG B CA 1
ATOM 1918 C C . ARG B 1 124 ? 5.852 20.094 20.719 1 95.94 124 ARG B C 1
ATOM 1920 O O . ARG B 1 124 ? 5.375 20.797 21.594 1 95.94 124 ARG B O 1
ATOM 1927 N N . ASP B 1 125 ? 6.547 20.531 19.812 1 95.25 125 ASP B N 1
ATOM 1928 C CA . ASP B 1 125 ? 7.094 21.875 19.844 1 95.25 125 ASP B CA 1
ATOM 1929 C C . ASP B 1 125 ? 6.117 22.891 19.234 1 95.25 125 ASP B C 1
ATOM 1931 O O . ASP B 1 125 ? 6.289 24.094 19.391 1 95.25 125 ASP B O 1
ATOM 1935 N N . ASN B 1 126 ? 5.066 22.344 18.562 1 95.94 126 ASN B N 1
ATOM 1936 C CA . ASN B 1 126 ? 4.16 23.234 17.844 1 95.94 126 ASN B CA 1
ATOM 1937 C C . ASN B 1 126 ? 2.711 23.016 18.281 1 95.94 126 ASN B C 1
ATOM 1939 O O . ASN B 1 126 ? 1.793 23.141 17.469 1 95.94 126 ASN B O 1
ATOM 1943 N N . GLY B 1 127 ? 2.461 22.703 19.5 1 93.25 127 GLY B N 1
ATOM 1944 C CA . GLY B 1 127 ? 1.118 22.594 20.062 1 93.25 127 GLY B CA 1
ATOM 1945 C C . GLY B 1 127 ? 0.251 21.594 19.328 1 93.25 127 GLY B C 1
ATOM 1946 O O . GLY B 1 127 ? -0.947 21.812 19.141 1 93.25 127 GLY B O 1
ATOM 1947 N N . ALA B 1 128 ? 0.864 20.516 18.766 1 91.38 128 ALA B N 1
ATOM 1948 C CA . ALA B 1 128 ? 0.18 19.422 18.078 1 91.38 128 ALA B CA 1
ATOM 1949 C C . ALA B 1 128 ? -0.49 19.906 16.797 1 91.38 128 ALA B C 1
ATOM 1951 O O . ALA B 1 128 ? -1.573 19.438 16.438 1 91.38 128 ALA B O 1
ATOM 1952 N N . GLY B 1 129 ? 0.227 20.953 16.219 1 87.06 129 GLY B N 1
ATOM 1953 C CA . GLY B 1 129 ? -0.25 21.438 14.93 1 87.06 129 GLY B CA 1
ATOM 1954 C C . GLY B 1 129 ? -1.423 22.391 15.055 1 87.06 129 GLY B C 1
ATOM 1955 O O . GLY B 1 129 ? -2.031 22.766 14.047 1 87.06 129 GLY B O 1
ATOM 1956 N N . LYS B 1 130 ? -1.765 22.547 16.297 1 77.19 130 LYS B N 1
ATOM 1957 C CA . LYS B 1 130 ? -2.812 23.547 16.484 1 77.19 130 LYS B CA 1
ATOM 1958 C C . LYS B 1 130 ? -2.303 24.953 16.156 1 77.19 130 LYS B C 1
ATOM 1960 O O . LYS B 1 130 ? -1.151 25.281 16.438 1 77.19 130 LYS B O 1
ATOM 1965 N N . ALA B 1 131 ? -2.836 25.562 15.023 1 60.31 131 ALA B N 1
ATOM 1966 C CA . ALA B 1 131 ? -2.469 26.953 14.805 1 60.31 131 ALA B CA 1
ATOM 1967 C C . ALA B 1 131 ? -2.48 27.734 16.125 1 60.31 131 ALA B C 1
ATOM 1969 O O . ALA B 1 131 ? -3.24 27.406 17.031 1 60.31 131 ALA B O 1
ATOM 1970 N N . ALA B 1 132 ? -1.173 28.219 16.578 1 49.53 132 ALA B N 1
ATOM 1971 C CA . ALA B 1 132 ? -1.192 29.125 17.719 1 49.53 132 ALA B CA 1
ATOM 1972 C C . ALA B 1 132 ? -2.379 30.078 17.641 1 49.53 132 ALA B C 1
ATOM 1974 O O . ALA B 1 132 ? -2.631 30.688 16.594 1 49.53 132 ALA B O 1
ATOM 1975 N N . GLY B 1 133 ? -3.537 29.625 18 1 40 133 GLY B N 1
ATOM 1976 C CA . GLY B 1 133 ? -4.508 30.688 18.234 1 40 133 GLY B CA 1
ATOM 1977 C C . GLY B 1 133 ? -3.936 31.859 19 1 40 133 GLY B C 1
ATOM 1978 O O . GLY B 1 133 ? -2.92 31.719 19.688 1 40 133 GLY B O 1
#

Solvent-accessible surface area (backbone atoms only — not comparable to full-atom values): 15157 Å² total; per-residue (Å²): 137,86,81,77,78,74,82,78,74,80,68,82,76,82,74,73,75,73,74,74,70,74,69,72,67,71,70,72,67,79,62,70,74,51,69,52,71,87,50,51,50,48,38,61,48,48,73,38,44,70,60,52,51,52,50,49,52,53,50,51,52,40,38,66,32,53,32,39,33,85,77,8,52,43,22,43,50,44,23,26,52,34,15,54,74,70,62,37,61,50,55,20,52,40,41,44,53,52,42,53,48,53,57,48,45,53,57,49,49,54,53,47,50,53,34,48,52,48,33,52,55,48,21,70,76,40,66,38,43,43,72,86,119,138,84,78,77,81,78,82,80,77,80,78,78,74,80,76,77,77,73,74,73,74,74,71,73,67,74,71,72,69,79,64,69,73,52,69,52,68,88,51,52,50,48,37,61,48,46,73,37,44,70,60,51,50,52,51,48,50,54,48,51,52,39,37,67,33,53,34,38,35,84,78,8,52,44,23,44,50,43,22,25,52,34,15,54,74,71,62,36,60,50,56,21,51,41,42,44,54,52,43,52,47,52,57,48,46,53,57,49,48,54,52,48,51,55,35,49,51,48,32,54,55,48,21,69,76,40,66,38,43,43,71,83,120

Secondary structure (DSSP, 8-state):
-------------------------------------SS--HHHHHHHHHHHHHHHHHHHHHHTS-TTSTT-HHHHHHHHHHHHHHT-HHHHHHHHHHHHHHHHHHHHHHHHHHHHHHHHHHHHHTGGG----/-------------------------------------SS--HHHHHHHHHHHHHHHHHHHHHHTS-TTSTT-HHHHHHHHHHHHHHT-HHHHHHHHHHHHHHHHHHHHHHHHHHHHHHHHHHHHHTGGG----